Protein AF-A0A7S3FC78-F1 (afdb_monomer_lite)

Organism: NCBI:txid156174

pLDDT: mean 82.24, std 16.5, range [40.72, 98.31]

Structure (mmCIF, N/CA/C/O backbone):
data_AF-A0A7S3FC78-F1
#
_entry.id   AF-A0A7S3FC78-F1
#
loop_
_atom_site.group_PDB
_atom_site.id
_atom_site.type_symbol
_atom_site.label_atom_id
_atom_site.label_alt_id
_atom_site.label_comp_id
_atom_site.label_asym_id
_atom_site.label_entity_id
_atom_site.label_seq_id
_atom_site.pdbx_PDB_ins_code
_atom_site.Cartn_x
_atom_site.Cartn_y
_atom_site.Cartn_z
_atom_site.occupancy
_atom_site.B_iso_or_equiv
_atom_site.auth_seq_id
_atom_site.auth_comp_id
_atom_site.auth_asym_id
_atom_site.auth_atom_id
_atom_site.pdbx_PDB_model_num
ATOM 1 N N . SER A 1 1 ? -27.238 -6.028 83.370 1.00 74.56 1 SER A N 1
ATOM 2 C CA . SER A 1 1 ? -27.808 -5.366 82.173 1.00 74.56 1 SER A CA 1
ATOM 3 C C . SER A 1 1 ? -27.374 -6.109 80.907 1.00 74.56 1 SER A C 1
ATOM 5 O O . SER A 1 1 ? -26.704 -7.133 81.023 1.00 74.56 1 SER A O 1
ATOM 7 N N . ALA A 1 2 ? -27.752 -5.644 79.708 1.00 71.81 2 ALA A N 1
ATOM 8 C CA . ALA A 1 2 ? -27.281 -6.244 78.452 1.00 71.81 2 ALA A CA 1
ATOM 9 C C . ALA A 1 2 ? -25.743 -6.203 78.335 1.00 71.81 2 ALA A C 1
ATOM 11 O O . ALA A 1 2 ? -25.140 -7.146 77.826 1.00 71.81 2 ALA A O 1
ATOM 12 N N . GLU A 1 3 ? -25.107 -5.163 78.887 1.00 76.38 3 GLU A N 1
ATOM 13 C CA . GLU A 1 3 ? -23.648 -5.039 78.917 1.00 76.38 3 GLU A CA 1
ATOM 14 C C . GLU A 1 3 ? -22.972 -6.123 79.778 1.00 76.38 3 GLU A C 1
ATOM 16 O O . GLU A 1 3 ? -21.954 -6.682 79.373 1.00 76.38 3 GLU A O 1
ATOM 21 N N . GLU A 1 4 ? -23.545 -6.485 80.932 1.00 81.31 4 GLU A N 1
ATOM 22 C CA . GLU A 1 4 ? -23.015 -7.573 81.778 1.00 81.31 4 GLU A CA 1
ATOM 23 C C . GLU A 1 4 ? -23.113 -8.945 81.102 1.00 81.31 4 GLU A C 1
ATOM 25 O O . GLU A 1 4 ? -22.191 -9.752 81.217 1.00 81.31 4 GLU A O 1
ATOM 30 N N . GLY A 1 5 ? -24.192 -9.205 80.355 1.00 81.31 5 GLY A N 1
ATOM 31 C CA . GLY A 1 5 ? -24.347 -10.447 79.592 1.00 81.31 5 GLY A CA 1
ATOM 32 C C . GLY A 1 5 ? -23.283 -10.598 78.501 1.00 81.31 5 GLY A C 1
ATOM 33 O O . GLY A 1 5 ? -22.681 -11.664 78.368 1.00 81.31 5 GLY A O 1
ATOM 34 N N . ALA A 1 6 ? -22.988 -9.513 77.779 1.00 81.44 6 ALA A N 1
ATOM 35 C CA . ALA A 1 6 ? -21.938 -9.491 76.761 1.00 81.44 6 ALA A CA 1
ATOM 36 C C . ALA A 1 6 ? -20.537 -9.711 77.361 1.00 81.44 6 ALA A C 1
ATOM 38 O O . ALA A 1 6 ? -19.715 -10.422 76.785 1.00 81.44 6 ALA A O 1
ATOM 39 N N . LEU A 1 7 ? -20.276 -9.158 78.550 1.00 82.62 7 LEU A N 1
ATOM 40 C CA . LEU A 1 7 ? -19.010 -9.326 79.268 1.00 82.62 7 LEU A CA 1
ATOM 41 C C . LEU A 1 7 ? -18.777 -10.767 79.739 1.00 82.62 7 LEU A C 1
ATOM 43 O O . LEU A 1 7 ? -17.658 -11.272 79.635 1.00 82.62 7 LEU A O 1
ATOM 47 N N . ILE A 1 8 ? -19.815 -11.440 80.245 1.00 87.44 8 ILE A N 1
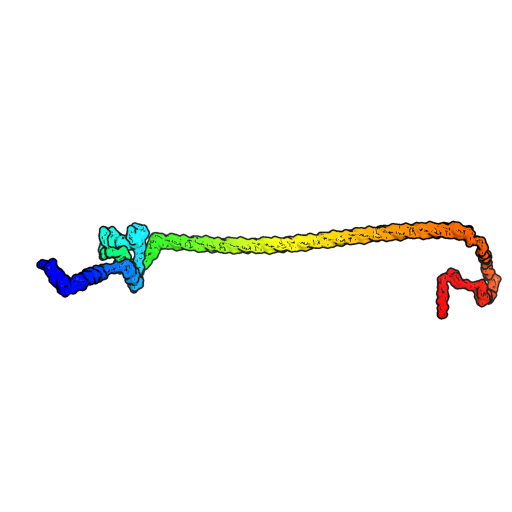ATOM 48 C CA . ILE A 1 8 ? -19.727 -12.851 80.652 1.00 87.44 8 ILE A CA 1
ATOM 49 C C . ILE A 1 8 ? -19.472 -13.740 79.430 1.00 87.44 8 ILE A C 1
ATOM 51 O O . ILE A 1 8 ? -18.605 -14.611 79.483 1.00 87.44 8 ILE A O 1
ATOM 55 N N . TYR A 1 9 ? -20.165 -13.479 78.320 1.00 81.38 9 TYR A N 1
ATOM 56 C CA . TYR A 1 9 ? -19.986 -14.207 77.064 1.00 81.38 9 TYR A CA 1
ATOM 57 C C . TYR A 1 9 ? -18.568 -14.038 76.492 1.00 81.38 9 TYR A C 1
ATOM 59 O O . TYR A 1 9 ? -17.891 -15.028 76.225 1.00 81.38 9 TYR A O 1
ATOM 67 N N . ALA A 1 10 ? -18.057 -12.804 76.421 1.00 83.44 10 ALA A N 1
ATOM 68 C CA . ALA A 1 10 ? -16.700 -12.528 75.945 1.00 83.44 10 ALA A CA 1
ATOM 69 C C . ALA A 1 10 ? -15.616 -13.180 76.823 1.00 83.44 10 ALA A C 1
ATOM 71 O O . ALA A 1 10 ? -14.608 -13.673 76.318 1.00 83.44 10 ALA A O 1
ATOM 72 N N . ARG A 1 11 ? -15.824 -13.237 78.147 1.00 87.88 11 ARG A N 1
ATOM 73 C CA . ARG A 1 11 ? -14.919 -13.962 79.057 1.00 87.88 11 ARG A CA 1
ATOM 74 C C . ARG A 1 11 ? -14.987 -15.476 78.875 1.00 87.88 11 ARG A C 1
ATOM 76 O O . ARG A 1 11 ? -13.977 -16.132 79.102 1.00 87.88 11 ARG A O 1
ATOM 83 N N . HIS A 1 12 ? -16.145 -16.016 78.495 1.00 86.81 12 HIS A N 1
ATOM 84 C CA . HIS A 1 12 ? -16.323 -17.447 78.254 1.00 86.81 12 HIS A CA 1
ATOM 85 C C . HIS A 1 12 ? -15.651 -17.906 76.954 1.00 86.81 12 HIS A C 1
ATOM 87 O O . HIS A 1 12 ? -14.996 -18.943 76.953 1.00 86.81 12 HIS A O 1
ATOM 93 N N . LEU A 1 13 ? -15.764 -17.115 75.882 1.00 86.44 13 LEU A N 1
ATOM 94 C CA . LEU A 1 13 ? -15.073 -17.376 74.614 1.00 86.44 13 LEU A CA 1
ATOM 95 C C . LEU A 1 13 ? -13.569 -17.094 74.672 1.00 86.44 13 LEU A C 1
ATOM 97 O O . LEU A 1 13 ? -12.787 -17.756 73.997 1.00 86.44 13 LEU A O 1
ATOM 101 N N . GLY A 1 14 ? -13.158 -16.116 75.476 1.00 82.88 14 GLY A N 1
ATOM 102 C CA . GLY A 1 14 ? -11.786 -15.626 75.486 1.00 82.88 14 GLY A CA 1
ATOM 103 C C . GLY A 1 14 ? -11.538 -14.555 74.414 1.00 82.88 14 GLY A C 1
ATOM 104 O O . GLY A 1 14 ? -12.318 -14.395 73.474 1.00 82.88 14 GLY A O 1
ATOM 105 N N . PRO A 1 15 ? -10.456 -13.772 74.560 1.00 77.88 15 PRO A N 1
ATOM 106 C CA . PRO A 1 15 ? -10.243 -12.549 73.783 1.00 77.88 15 PRO A CA 1
ATOM 107 C C . PRO A 1 15 ? -10.047 -12.799 72.283 1.00 77.88 15 PRO A C 1
ATOM 109 O O . PRO A 1 15 ? -10.491 -11.992 71.475 1.00 77.88 15 PRO A O 1
ATOM 112 N N . GLU A 1 16 ? -9.412 -13.911 71.913 1.00 79.56 16 GLU A N 1
ATOM 113 C CA . GLU A 1 16 ? -9.140 -14.266 70.517 1.00 79.56 16 GLU A CA 1
ATOM 114 C C . GLU A 1 16 ? -10.420 -14.718 69.802 1.00 79.56 16 GLU A C 1
ATOM 116 O O . GLU A 1 16 ? -10.810 -14.113 68.808 1.00 79.56 16 GLU A O 1
ATOM 121 N N . ALA A 1 17 ? -11.160 -15.669 70.378 1.00 78.81 17 ALA A N 1
ATOM 122 C CA . ALA A 1 17 ? -12.420 -16.140 69.806 1.00 78.81 17 ALA A CA 1
ATOM 123 C C . ALA A 1 17 ? -13.520 -15.062 69.828 1.00 78.81 17 ALA A C 1
ATOM 125 O O . ALA A 1 17 ? -14.306 -14.963 68.893 1.00 78.81 17 ALA A O 1
ATOM 126 N N . SER A 1 18 ? -13.550 -14.189 70.842 1.00 75.44 18 SER A N 1
ATOM 127 C CA . SER A 1 18 ? -14.485 -13.057 70.879 1.00 75.44 18 SER A CA 1
ATOM 128 C C . SER A 1 18 ? -14.152 -11.988 69.828 1.00 75.44 18 SER A C 1
ATOM 130 O O . SER A 1 18 ? -15.066 -11.345 69.307 1.00 75.44 18 SER A O 1
ATOM 132 N N . ALA A 1 19 ? -12.870 -11.792 69.498 1.00 72.44 19 ALA A N 1
ATOM 133 C CA . ALA A 1 19 ? -12.454 -10.918 68.404 1.00 72.44 19 ALA A CA 1
ATOM 134 C C . ALA A 1 19 ? -12.777 -11.545 67.040 1.00 72.44 19 ALA A C 1
ATOM 136 O O . ALA A 1 19 ? -13.299 -10.859 66.162 1.00 72.44 19 ALA A O 1
ATOM 137 N N . GLU A 1 20 ? -12.540 -12.846 66.873 1.00 69.44 20 GLU A N 1
ATOM 138 C CA . GLU A 1 20 ? -12.917 -13.582 65.665 1.00 69.44 20 GLU A CA 1
ATOM 139 C C . GLU A 1 20 ? -14.428 -13.607 65.450 1.00 69.44 20 GLU A C 1
ATOM 141 O O . GLU A 1 20 ? -14.871 -13.419 64.324 1.00 69.44 20 GLU A O 1
ATOM 146 N N . GLU A 1 21 ? -15.232 -13.757 66.501 1.00 69.69 21 GLU A N 1
ATOM 147 C CA . GLU A 1 21 ? -16.691 -13.729 66.409 1.00 69.69 21 GLU A CA 1
ATOM 148 C C . GLU A 1 21 ? -17.212 -12.320 66.090 1.00 69.69 21 GLU A C 1
ATOM 150 O O . GLU A 1 21 ? -18.143 -12.174 65.302 1.00 69.69 21 GLU A O 1
ATOM 155 N N . ALA A 1 22 ? -16.568 -11.261 66.592 1.00 64.19 22 ALA A N 1
ATOM 156 C CA . ALA A 1 22 ? -16.861 -9.887 66.176 1.00 64.19 22 ALA A CA 1
ATOM 157 C C . ALA A 1 22 ? -16.495 -9.637 64.695 1.00 64.19 22 ALA A C 1
ATOM 159 O O . ALA A 1 22 ? -17.230 -8.965 63.962 1.00 64.19 22 ALA A O 1
ATOM 160 N N . VAL A 1 23 ? -15.390 -10.219 64.220 1.00 61.78 23 VAL A N 1
ATOM 161 C CA . VAL A 1 23 ? -14.989 -10.192 62.803 1.00 61.78 23 VAL A CA 1
ATOM 162 C C . VAL A 1 23 ? -15.905 -11.077 61.936 1.00 61.78 23 VAL A C 1
ATOM 164 O O . VAL A 1 23 ? -16.248 -10.718 60.811 1.00 61.78 23 VAL A O 1
ATOM 167 N N . ALA A 1 24 ? -16.381 -12.208 62.448 1.00 58.06 24 ALA A N 1
ATOM 168 C CA . ALA A 1 24 ? -17.319 -13.091 61.762 1.00 58.06 24 ALA A CA 1
ATOM 169 C C . ALA A 1 24 ? -18.717 -12.461 61.684 1.00 58.06 24 ALA A C 1
ATOM 171 O O . ALA A 1 24 ? -19.348 -12.483 60.630 1.00 58.06 24 ALA A O 1
ATOM 172 N N . ALA A 1 25 ? -19.172 -11.808 62.754 1.00 58.81 25 ALA A N 1
ATOM 173 C CA . ALA A 1 25 ? -20.432 -11.073 62.800 1.00 58.81 25 ALA A CA 1
ATOM 174 C C . ALA A 1 25 ? -20.447 -9.860 61.856 1.00 58.81 25 ALA A C 1
ATOM 176 O O . ALA A 1 25 ? -21.513 -9.475 61.370 1.00 58.81 25 ALA A O 1
ATOM 177 N N . THR A 1 26 ? -19.280 -9.271 61.569 1.00 56.28 26 THR A N 1
ATOM 178 C CA . THR A 1 26 ? -19.133 -8.213 60.555 1.00 56.28 26 THR A CA 1
ATOM 179 C C . THR A 1 26 ? -19.050 -8.772 59.131 1.00 56.28 26 THR A C 1
ATOM 181 O O . THR A 1 26 ? -19.649 -8.185 58.232 1.00 56.28 26 THR A O 1
ATOM 184 N N . ARG A 1 27 ? -18.416 -9.937 58.919 1.00 49.72 27 ARG A N 1
ATOM 185 C CA . ARG A 1 27 ? -18.423 -10.663 57.630 1.00 49.72 27 ARG A CA 1
ATOM 186 C C . ARG A 1 27 ? -19.801 -11.203 57.238 1.00 49.72 27 ARG A C 1
ATOM 188 O O . ARG A 1 27 ? -20.133 -11.224 56.062 1.00 49.72 27 ARG A O 1
ATOM 195 N N . LEU A 1 28 ? -20.628 -11.600 58.203 1.00 50.78 28 LEU A N 1
ATOM 196 C CA . LEU A 1 28 ? -21.945 -12.200 57.951 1.00 50.78 28 LEU A CA 1
ATOM 197 C C . LEU A 1 28 ? -23.023 -11.212 57.465 1.00 50.78 28 LEU A C 1
ATOM 199 O O . LEU A 1 28 ? -24.134 -11.643 57.163 1.00 50.78 28 LEU A O 1
ATOM 203 N N . LYS A 1 29 ? -22.746 -9.901 57.404 1.00 59.44 29 LYS A N 1
ATOM 204 C CA . LYS A 1 29 ? -23.762 -8.881 57.071 1.00 59.44 29 LYS A CA 1
ATOM 205 C C . LYS A 1 29 ? -23.465 -8.029 55.839 1.00 59.44 29 LYS A C 1
ATOM 207 O O . LYS A 1 29 ? -24.368 -7.316 55.410 1.00 59.44 29 LYS A O 1
ATOM 212 N N . HIS A 1 30 ? -22.259 -8.091 55.276 1.00 62.78 30 HIS A N 1
ATOM 213 C CA . HIS A 1 30 ? -21.857 -7.213 54.177 1.00 62.78 30 HIS A CA 1
ATOM 214 C C . HIS A 1 30 ? -21.074 -7.978 53.118 1.00 62.78 30 HIS A C 1
ATOM 216 O O . HIS A 1 30 ? -20.040 -8.573 53.414 1.00 62.78 30 HIS A O 1
ATOM 222 N N . VAL A 1 31 ? -21.570 -7.929 51.886 1.00 78.12 31 VAL A N 1
ATOM 223 C CA . VAL A 1 31 ? -20.907 -8.504 50.718 1.00 78.12 31 VAL A CA 1
ATOM 224 C C . VAL A 1 31 ? -19.820 -7.531 50.266 1.00 78.12 31 VAL A C 1
ATOM 226 O O . VAL A 1 31 ? -20.071 -6.336 50.072 1.00 78.12 31 VAL A O 1
ATOM 229 N N . THR A 1 32 ? -18.590 -8.015 50.104 1.00 84.00 32 THR A N 1
ATOM 230 C CA . THR A 1 32 ? -17.515 -7.176 49.561 1.00 84.00 32 THR A CA 1
ATOM 231 C C . THR A 1 32 ? -17.789 -6.830 48.095 1.00 84.00 32 THR A C 1
ATOM 233 O O . THR A 1 32 ? -18.531 -7.517 47.398 1.00 84.00 32 THR A O 1
ATOM 236 N N . ALA A 1 33 ? -17.166 -5.767 47.580 1.00 84.81 33 ALA A N 1
ATOM 237 C CA . ALA A 1 33 ? -17.384 -5.346 46.195 1.00 84.81 33 ALA A CA 1
ATOM 238 C C . ALA A 1 33 ? -17.078 -6.455 45.166 1.00 84.81 33 ALA A C 1
ATOM 240 O O . ALA A 1 33 ? -17.784 -6.583 44.171 1.00 84.81 33 ALA A O 1
ATOM 241 N N . ALA A 1 34 ? -16.048 -7.270 45.416 1.00 85.81 34 ALA A N 1
ATOM 242 C CA . ALA A 1 34 ? -15.679 -8.380 44.538 1.00 85.81 34 ALA A CA 1
ATOM 243 C C . ALA A 1 34 ? -16.704 -9.523 44.589 1.00 85.81 34 ALA A C 1
ATOM 245 O O . ALA A 1 34 ? -17.106 -10.033 43.546 1.00 85.81 34 ALA A O 1
ATOM 246 N N . GLU A 1 35 ? -17.176 -9.877 45.785 1.00 87.25 35 GLU A N 1
ATOM 247 C CA . GLU A 1 35 ? -18.218 -10.894 45.965 1.00 87.25 35 GLU A CA 1
ATOM 248 C C . GLU A 1 35 ? -19.554 -10.441 45.359 1.00 87.25 35 GLU A C 1
ATOM 250 O O . GLU A 1 35 ? -20.273 -11.246 44.781 1.00 87.25 35 GLU A O 1
ATOM 255 N N . ALA A 1 36 ? -19.875 -9.144 45.411 1.00 88.19 36 ALA A N 1
ATOM 256 C CA . ALA A 1 36 ? -21.094 -8.609 44.806 1.00 88.19 36 ALA A CA 1
ATOM 257 C C . ALA A 1 36 ? -21.094 -8.744 43.274 1.00 88.19 36 ALA A C 1
ATOM 259 O O . ALA A 1 36 ? -22.149 -8.949 42.675 1.00 88.19 36 ALA A O 1
ATOM 260 N N . LEU A 1 37 ? -19.920 -8.654 42.640 1.00 89.12 37 LEU A N 1
ATOM 261 C CA . LEU A 1 37 ? -19.770 -8.908 41.205 1.00 89.12 37 LEU A CA 1
ATOM 262 C C . LEU A 1 37 ? -19.935 -10.393 40.878 1.00 89.12 37 LEU A C 1
ATOM 264 O O . LEU A 1 37 ? -20.661 -10.721 39.946 1.00 89.12 37 LEU A O 1
ATOM 268 N N . GLN A 1 38 ? -19.316 -11.275 41.665 1.00 90.19 38 GLN A N 1
ATOM 269 C CA . GLN A 1 38 ? -19.452 -12.724 41.486 1.00 90.19 38 GLN A CA 1
ATOM 270 C C . GLN A 1 38 ? -20.906 -13.173 41.647 1.00 90.19 38 GLN A C 1
ATOM 272 O O . GLN A 1 38 ? -21.426 -13.883 40.797 1.00 90.19 38 GLN A O 1
ATOM 277 N N . LEU A 1 39 ? -21.601 -12.673 42.669 1.00 91.00 39 LEU A N 1
ATOM 278 C CA . LEU A 1 39 ? -23.019 -12.964 42.881 1.00 91.00 39 LEU A CA 1
ATOM 279 C C . LEU A 1 39 ? -23.903 -12.432 41.751 1.00 91.00 39 LEU A C 1
ATOM 281 O O . LEU A 1 39 ? -24.872 -13.085 41.377 1.00 91.00 39 LEU A O 1
ATOM 285 N N . ALA A 1 40 ? -23.580 -11.266 41.186 1.00 90.38 40 ALA A N 1
ATOM 286 C CA . ALA A 1 40 ? -24.298 -10.770 40.017 1.00 90.38 40 ALA A CA 1
ATOM 287 C C . ALA A 1 40 ? -24.144 -11.731 38.826 1.00 90.38 40 ALA A C 1
ATOM 289 O O . ALA A 1 40 ? -25.126 -12.018 38.148 1.00 90.38 40 ALA A O 1
ATOM 290 N N . GLU A 1 41 ? -22.942 -12.264 38.595 1.00 90.38 41 GLU A N 1
ATOM 291 C CA . GLU A 1 41 ? -22.685 -13.244 37.533 1.00 90.38 41 GLU A CA 1
ATOM 292 C C . GLU A 1 41 ? -23.393 -14.582 37.793 1.00 90.38 41 GLU A C 1
ATOM 294 O O . GLU A 1 41 ? -24.026 -15.121 36.885 1.00 90.38 41 GLU A O 1
ATOM 299 N N . GLU A 1 42 ? -23.346 -15.086 39.028 1.00 91.69 42 GLU A N 1
ATOM 300 C CA . GLU A 1 42 ? -24.013 -16.328 39.444 1.00 91.69 42 GLU A CA 1
ATOM 301 C C . GLU A 1 42 ? -25.540 -16.243 39.318 1.00 91.69 42 GLU A C 1
ATOM 303 O O . GLU A 1 42 ? -26.190 -17.209 38.918 1.00 91.69 42 GLU A O 1
ATOM 308 N N . GLU A 1 43 ? -26.119 -15.078 39.613 1.00 90.31 43 GLU A N 1
ATOM 309 C CA . GLU A 1 43 ? -27.559 -14.827 39.498 1.00 90.31 43 GLU A CA 1
ATOM 310 C C . GLU A 1 43 ? -27.987 -14.384 38.088 1.00 90.31 43 GLU A C 1
ATOM 312 O O . GLU A 1 43 ? -29.178 -14.198 37.833 1.00 90.31 43 GLU A O 1
ATOM 317 N N . GLY A 1 44 ? -27.039 -14.204 37.161 1.00 89.62 44 GLY A N 1
ATOM 318 C CA . GLY A 1 44 ? -27.315 -13.718 35.806 1.00 89.62 44 GLY A CA 1
ATOM 319 C C . GLY A 1 44 ? -27.832 -12.273 35.762 1.00 89.62 44 GLY A C 1
ATOM 320 O O . GLY A 1 44 ? -28.583 -11.906 34.858 1.00 89.62 44 GLY A O 1
ATOM 321 N N .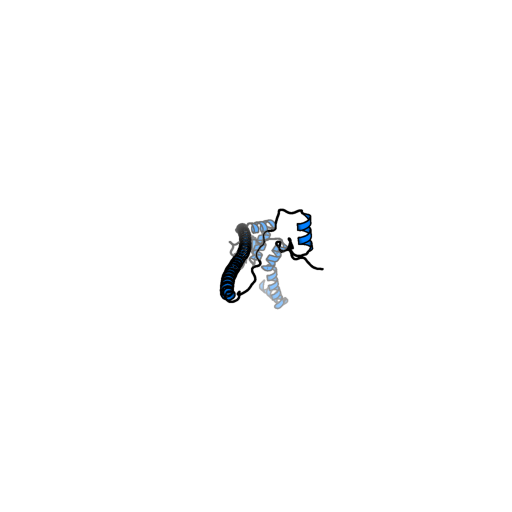 LEU A 1 45 ? -27.458 -11.449 36.740 1.00 93.56 45 LEU A N 1
ATOM 322 C CA . LEU A 1 45 ? -27.849 -10.048 36.870 1.00 93.56 45 LEU A CA 1
ATOM 323 C C . LEU A 1 45 ? -26.794 -9.111 36.271 1.00 93.56 45 LEU A C 1
ATOM 325 O O . LEU A 1 45 ? -25.591 -9.303 36.437 1.00 93.56 45 LEU A O 1
ATOM 329 N N . THR A 1 46 ? -27.239 -8.029 35.627 1.00 93.12 46 THR A N 1
ATOM 330 C CA . THR A 1 46 ? -26.329 -6.996 35.104 1.00 93.12 46 THR A CA 1
ATOM 331 C C . THR A 1 46 ? -26.373 -5.750 35.980 1.00 93.12 46 THR A C 1
ATOM 333 O O . THR A 1 46 ? -27.409 -5.101 36.115 1.00 93.12 46 THR A O 1
ATOM 336 N N . LEU A 1 47 ? -25.232 -5.361 36.555 1.00 92.94 47 LEU A N 1
ATOM 337 C CA . LEU A 1 47 ? -25.147 -4.126 37.336 1.00 92.94 47 LEU A CA 1
ATOM 338 C C . LEU A 1 47 ? -25.267 -2.893 36.427 1.00 92.94 47 LEU A C 1
ATOM 340 O O . LEU A 1 47 ? -24.399 -2.616 35.592 1.00 92.94 47 LEU A O 1
ATOM 344 N N . VAL A 1 48 ? -26.329 -2.112 36.622 1.00 90.50 48 VAL A N 1
ATOM 345 C CA . VAL A 1 48 ? -26.622 -0.919 35.818 1.00 90.50 48 VAL A CA 1
ATOM 346 C C . VAL A 1 48 ? -25.682 0.229 36.204 1.00 90.50 48 VAL A C 1
ATOM 348 O O . VAL A 1 48 ? -25.781 0.824 37.282 1.00 90.50 48 VAL A O 1
ATOM 351 N N . ARG A 1 49 ? -24.757 0.575 35.304 1.00 89.94 49 ARG A N 1
ATOM 352 C CA . ARG A 1 49 ? -23.838 1.713 35.481 1.00 89.94 49 ARG A CA 1
ATOM 353 C C . ARG A 1 49 ? -24.533 3.042 35.208 1.00 89.94 49 ARG A C 1
ATOM 355 O O . ARG A 1 49 ? -25.506 3.108 34.478 1.00 89.94 49 ARG A O 1
ATOM 362 N N . SER A 1 50 ? -24.022 4.136 35.751 1.00 86.88 50 SER A N 1
ATOM 363 C CA . SER A 1 50 ? -24.530 5.475 35.448 1.00 86.88 50 SER A CA 1
ATOM 364 C C . SER A 1 50 ? -23.410 6.501 35.534 1.00 86.88 50 SER A C 1
ATOM 366 O O . SER A 1 50 ? -22.743 6.629 36.558 1.00 86.88 50 SER A O 1
ATOM 368 N N . SER A 1 51 ? -23.215 7.266 34.459 1.00 79.75 51 SER A N 1
ATOM 369 C CA . SER A 1 51 ? -22.272 8.392 34.428 1.00 79.75 51 SER A CA 1
ATOM 370 C C . SER A 1 51 ? -22.775 9.615 35.202 1.00 79.75 51 SER A C 1
ATOM 372 O O . SER A 1 51 ? -21.983 10.492 35.528 1.00 79.75 51 SER A O 1
ATOM 374 N N . ALA A 1 52 ? -24.076 9.678 35.508 1.00 79.62 52 ALA A N 1
ATOM 375 C CA . ALA A 1 52 ? -24.702 10.798 36.212 1.00 79.62 52 ALA A CA 1
ATOM 376 C C . ALA A 1 52 ? -24.729 10.621 37.742 1.00 79.62 52 ALA A C 1
ATOM 378 O O . ALA A 1 52 ? -24.990 11.573 38.474 1.00 79.62 52 ALA A O 1
ATOM 379 N N . SER A 1 53 ? -24.492 9.406 38.245 1.00 83.88 53 SER A N 1
ATOM 380 C CA . SER A 1 53 ? -24.439 9.121 39.684 1.00 83.88 53 SER A CA 1
ATOM 381 C C . SER A 1 53 ? -23.014 9.239 40.215 1.00 83.88 53 SER A C 1
ATOM 383 O O . SER A 1 53 ? -22.097 8.675 39.624 1.00 83.88 53 SER A O 1
ATOM 385 N N . GLN A 1 54 ? -22.839 9.857 41.386 1.00 84.69 54 GLN A N 1
ATOM 386 C CA . GLN A 1 54 ? -21.535 9.961 42.061 1.00 84.69 54 GLN A CA 1
ATOM 387 C C . GLN A 1 54 ? -20.889 8.592 42.351 1.00 84.69 54 GLN A C 1
ATOM 389 O O . GLN A 1 54 ? -19.671 8.473 42.381 1.00 84.69 54 GLN A O 1
ATOM 394 N N . THR A 1 55 ? -21.707 7.564 42.565 1.00 89.00 55 THR A N 1
ATOM 395 C CA . THR A 1 55 ? -21.289 6.183 42.854 1.00 89.00 55 THR A CA 1
ATOM 396 C C . THR A 1 55 ? -20.954 5.382 41.595 1.00 89.00 55 THR A C 1
ATOM 398 O O . THR A 1 55 ? -20.436 4.279 41.703 1.00 89.00 55 THR A O 1
ATOM 401 N N . GLY A 1 56 ? -21.263 5.905 40.403 1.00 89.94 56 GLY A N 1
ATOM 402 C CA . GLY A 1 56 ? -21.114 5.185 39.136 1.00 89.94 56 GLY A CA 1
ATOM 403 C C . GLY A 1 56 ? -22.189 4.126 38.852 1.00 89.94 56 GLY A C 1
ATOM 404 O O . GLY A 1 56 ? -22.144 3.507 37.787 1.00 89.94 56 GLY A O 1
ATOM 405 N N . PHE A 1 57 ? -23.162 3.936 39.750 1.00 91.38 57 PHE A N 1
ATOM 406 C CA . PHE A 1 57 ? -24.242 2.954 39.626 1.00 91.38 57 PHE A CA 1
ATOM 407 C C . PHE A 1 57 ? -25.622 3.603 39.742 1.00 91.38 57 PHE A C 1
ATOM 409 O O . PHE A 1 57 ? -25.859 4.513 40.544 1.00 91.38 57 PHE A O 1
ATOM 416 N N . LYS A 1 58 ? -26.563 3.121 38.930 1.00 90.19 58 LYS A N 1
ATOM 417 C CA . LYS A 1 58 ? -27.952 3.581 38.952 1.00 90.19 58 LYS A CA 1
ATOM 418 C C . LYS A 1 58 ? -28.610 3.209 40.286 1.00 90.19 58 LYS A C 1
ATOM 420 O O . LYS A 1 58 ? -28.355 2.149 40.839 1.00 90.19 58 LYS A O 1
ATOM 425 N N . GLY A 1 59 ? -29.427 4.114 40.826 1.00 89.81 59 GLY A N 1
ATOM 426 C CA . GLY A 1 59 ? -30.176 3.880 42.065 1.00 89.81 59 GLY A CA 1
ATOM 427 C C . GLY A 1 59 ? -29.353 3.953 43.357 1.00 89.81 59 GLY A C 1
ATOM 428 O O . GLY A 1 59 ? -29.937 4.037 44.432 1.00 89.81 59 GLY A O 1
ATOM 429 N N . VAL A 1 60 ? -28.020 4.007 43.292 1.00 94.31 60 VAL A N 1
ATOM 430 C CA . VAL A 1 60 ? -27.159 4.006 44.485 1.00 94.31 60 VAL A CA 1
ATOM 431 C C . VAL A 1 60 ? -26.686 5.419 44.823 1.00 94.31 60 VAL A C 1
ATOM 433 O O . VAL A 1 60 ? -26.058 6.091 44.004 1.00 94.31 60 VAL A O 1
ATOM 436 N N . LYS A 1 61 ? -26.934 5.874 46.055 1.00 92.38 61 LYS A N 1
ATOM 437 C CA . LYS A 1 61 ? -26.478 7.173 46.572 1.00 92.38 61 LYS A CA 1
ATOM 438 C C . LYS A 1 61 ? -25.642 6.990 47.832 1.00 92.38 61 LYS A C 1
ATOM 440 O O . LYS A 1 61 ? -26.045 6.287 48.754 1.00 92.38 61 LYS A O 1
ATOM 445 N N . LYS A 1 62 ? -24.497 7.669 47.901 1.00 92.31 62 LYS A N 1
ATOM 446 C CA . LYS A 1 62 ? -23.669 7.692 49.110 1.00 92.31 62 LYS A CA 1
ATOM 447 C C . LYS A 1 62 ? -24.345 8.559 50.178 1.00 92.31 62 LYS A C 1
ATOM 449 O O . LYS A 1 62 ? -24.596 9.736 49.932 1.00 92.31 62 LYS A O 1
ATOM 454 N N . ASN A 1 63 ? -24.627 7.986 51.346 1.00 88.38 63 ASN A N 1
ATOM 455 C CA . ASN A 1 63 ? -25.189 8.683 52.499 1.00 88.38 63 ASN A CA 1
ATOM 456 C C . ASN A 1 63 ? -24.316 8.443 53.738 1.00 88.38 63 ASN A C 1
ATOM 458 O O . ASN A 1 63 ? -24.388 7.386 54.361 1.00 88.38 63 ASN A O 1
ATOM 462 N N . GLN A 1 64 ? -23.488 9.430 54.086 1.00 85.69 64 GLN A N 1
ATOM 463 C CA . GLN A 1 64 ? -22.509 9.345 55.177 1.00 85.69 64 GLN A CA 1
ATOM 464 C C . GLN A 1 64 ? -21.635 8.079 55.068 1.00 85.69 64 GLN A C 1
ATOM 466 O O . GLN A 1 64 ? -20.745 8.029 54.215 1.00 85.69 64 GLN A O 1
ATOM 471 N N . SER A 1 65 ? -21.913 7.071 55.898 1.00 84.62 65 SER A N 1
ATOM 472 C CA . SER A 1 65 ? -21.157 5.820 56.010 1.00 84.62 65 SER A CA 1
ATOM 473 C C . SER A 1 65 ? -21.771 4.646 55.239 1.00 84.62 65 SER A C 1
ATOM 475 O O . SER A 1 65 ? -21.190 3.567 55.244 1.00 84.62 65 SER A O 1
ATOM 477 N N . VAL A 1 66 ? -22.932 4.825 54.598 1.00 88.75 66 VAL A N 1
ATOM 478 C CA . VAL A 1 66 ? -23.658 3.752 53.895 1.00 88.75 66 VAL A CA 1
ATOM 479 C C . VAL A 1 66 ? -24.071 4.162 52.483 1.00 88.75 66 VAL A C 1
ATOM 481 O O . VAL A 1 66 ? -24.226 5.343 52.167 1.00 88.75 66 VAL A O 1
ATOM 484 N N . PHE A 1 67 ? -24.281 3.179 51.615 1.00 92.56 67 PHE A N 1
ATOM 485 C CA . PHE A 1 67 ? -24.796 3.368 50.263 1.00 92.56 67 PHE A CA 1
ATOM 486 C C . PHE A 1 67 ? -26.285 3.050 50.246 1.00 92.56 67 PHE A C 1
ATOM 488 O O . PHE A 1 67 ? -26.691 1.897 50.329 1.00 92.56 67 PHE A O 1
ATOM 495 N N . ALA A 1 68 ? -27.116 4.081 50.163 1.00 92.38 68 ALA A N 1
ATOM 496 C CA . ALA A 1 68 ? -28.559 3.926 50.115 1.00 92.38 68 ALA A CA 1
ATOM 497 C C . ALA A 1 68 ? -29.015 3.631 48.679 1.00 92.38 68 ALA A C 1
ATOM 499 O O . ALA A 1 68 ? -28.617 4.318 47.733 1.00 92.38 68 ALA A O 1
ATOM 500 N N . VAL A 1 69 ? -29.861 2.617 48.534 1.00 94.94 69 VAL A N 1
ATOM 501 C CA . VAL A 1 69 ? -30.367 2.104 47.262 1.00 94.94 69 VAL A CA 1
ATOM 502 C C . VAL A 1 69 ? -31.814 2.538 47.087 1.00 94.94 69 VAL A C 1
ATOM 504 O O . VAL A 1 69 ? -32.673 2.310 47.943 1.00 94.94 69 VAL A O 1
ATOM 507 N N . TYR A 1 70 ? -32.082 3.164 45.952 1.00 91.81 70 TYR A N 1
ATOM 508 C CA . TYR A 1 70 ? -33.371 3.720 45.590 1.00 91.81 70 TYR A CA 1
ATOM 509 C C . TYR A 1 70 ? -33.757 3.284 44.186 1.00 91.81 70 TYR A C 1
ATOM 511 O O . TYR A 1 70 ? -32.941 3.289 43.267 1.00 91.81 70 TYR A O 1
ATOM 519 N N . ASN A 1 71 ? -35.042 3.013 44.017 1.00 87.38 71 ASN A N 1
ATOM 520 C CA . ASN A 1 71 ? -35.696 3.092 42.720 1.00 87.38 71 ASN A CA 1
ATOM 521 C C . ASN A 1 71 ? -36.743 4.213 42.803 1.00 87.38 71 ASN A C 1
ATOM 523 O O . ASN A 1 71 ? -36.384 5.370 43.027 1.00 87.38 71 ASN A O 1
ATOM 527 N N . THR A 1 72 ? -38.033 3.882 42.749 1.00 89.62 72 THR A N 1
ATOM 528 C CA . THR A 1 72 ? -39.132 4.819 43.046 1.00 89.62 72 THR A CA 1
ATOM 529 C C . THR A 1 72 ? -39.292 5.084 44.544 1.00 89.62 72 THR A C 1
ATOM 531 O O . THR A 1 72 ? -39.821 6.118 44.949 1.00 89.62 72 THR A O 1
ATOM 534 N N . ARG A 1 73 ? -38.825 4.151 45.380 1.00 91.69 73 ARG A N 1
ATOM 535 C CA . ARG A 1 73 ? -38.787 4.232 46.844 1.00 91.69 73 ARG A CA 1
ATOM 536 C C . ARG A 1 73 ? -37.454 3.683 47.353 1.00 91.69 73 ARG A C 1
ATOM 538 O O . ARG A 1 73 ? -36.671 3.128 46.582 1.00 91.69 73 ARG A O 1
ATOM 545 N N . TYR A 1 74 ? -37.195 3.875 48.643 1.00 93.19 74 TYR A N 1
ATOM 546 C CA . TYR A 1 74 ? -36.053 3.268 49.323 1.00 93.19 74 TYR A CA 1
ATOM 547 C C . TYR A 1 74 ? -36.185 1.741 49.306 1.00 93.19 74 TYR A C 1
ATOM 549 O O . TYR A 1 74 ? -37.216 1.217 49.726 1.00 93.19 74 TYR A O 1
ATOM 557 N N . ILE A 1 75 ? -35.159 1.057 48.799 1.00 92.88 75 ILE A N 1
ATOM 558 C CA . ILE A 1 75 ? -35.114 -0.410 48.698 1.00 92.88 75 ILE A CA 1
ATOM 559 C C . ILE A 1 75 ? -34.260 -0.987 49.828 1.00 92.88 75 ILE A C 1
ATOM 561 O O . ILE A 1 75 ? -34.613 -2.009 50.407 1.00 92.88 75 ILE A O 1
ATOM 565 N N . GLY A 1 76 ? -33.148 -0.332 50.162 1.00 90.69 76 GLY A N 1
ATOM 566 C CA . GLY A 1 76 ? -32.235 -0.813 51.192 1.00 90.69 76 GLY A CA 1
ATOM 567 C C . GLY A 1 76 ? -30.945 -0.008 51.271 1.00 90.69 76 GLY A C 1
ATOM 568 O O . GLY A 1 76 ? -30.800 1.037 50.636 1.00 90.69 76 GLY A O 1
ATOM 569 N N . SER A 1 77 ? -29.996 -0.511 52.054 1.00 90.62 77 SER A N 1
ATOM 570 C CA . SER A 1 77 ? -28.669 0.079 52.230 1.00 90.62 77 SER A CA 1
ATOM 571 C C . SER A 1 77 ? -27.588 -0.986 52.125 1.00 90.62 77 SER A C 1
ATOM 573 O O . SER A 1 77 ? -27.786 -2.100 52.602 1.00 90.62 77 SER A O 1
ATOM 575 N N . ALA A 1 78 ? -26.444 -0.606 51.574 1.00 89.81 78 ALA A N 1
ATOM 576 C CA . ALA A 1 78 ? -25.268 -1.443 51.400 1.00 89.81 78 ALA A CA 1
ATOM 577 C C . ALA A 1 78 ? -24.019 -0.788 52.007 1.00 89.81 78 ALA A C 1
ATOM 579 O O . ALA A 1 78 ? -23.968 0.435 52.188 1.00 89.81 78 ALA A O 1
ATOM 580 N N . ALA A 1 79 ? -23.004 -1.599 52.305 1.00 88.19 79 ALA A N 1
ATOM 581 C CA . ALA A 1 79 ? -21.702 -1.119 52.765 1.00 88.19 79 ALA A CA 1
ATOM 582 C C . ALA A 1 79 ? -20.803 -0.681 51.597 1.00 88.19 79 ALA A C 1
ATOM 584 O O . ALA A 1 79 ? -19.922 0.159 51.783 1.00 88.19 79 ALA A O 1
ATOM 585 N N . SER A 1 80 ? -21.054 -1.192 50.386 1.00 90.25 80 SER A N 1
ATOM 586 C CA . SER A 1 80 ? -20.356 -0.805 49.153 1.00 90.25 80 SER A CA 1
ATOM 587 C C . SER A 1 80 ? -21.319 -0.356 48.048 1.00 90.25 80 SER A C 1
ATOM 589 O O . SER A 1 80 ? -22.530 -0.592 48.106 1.00 90.25 80 SER A O 1
ATOM 591 N N . ALA A 1 81 ? -20.789 0.329 47.031 1.00 91.75 81 ALA A N 1
ATOM 592 C CA . ALA A 1 81 ? -21.591 0.781 45.898 1.00 91.75 81 ALA A CA 1
ATOM 593 C C . ALA A 1 81 ? -22.005 -0.395 44.998 1.00 91.75 81 ALA A C 1
ATOM 595 O O . ALA A 1 81 ? -23.124 -0.412 44.490 1.00 91.75 81 ALA A O 1
ATOM 596 N N . GLU A 1 82 ? -21.121 -1.379 44.845 1.00 92.94 82 GLU A N 1
ATOM 597 C CA . GLU A 1 82 ? -21.304 -2.608 44.076 1.00 92.94 82 GLU A CA 1
ATOM 598 C C . GLU A 1 82 ? -22.360 -3.516 44.714 1.00 92.94 82 GLU A C 1
ATOM 600 O O . GLU A 1 82 ? -23.257 -3.995 44.025 1.00 92.94 82 GLU A O 1
ATOM 605 N N . GLU A 1 83 ? -22.326 -3.677 46.038 1.00 91.81 83 GLU A N 1
ATOM 606 C CA . GLU A 1 83 ? -23.380 -4.376 46.783 1.00 91.81 83 GLU A CA 1
ATOM 607 C C . GLU A 1 83 ? -24.725 -3.642 46.648 1.00 91.81 83 GLU A C 1
ATOM 609 O O . GLU A 1 83 ? -25.760 -4.263 46.408 1.00 91.81 83 GLU A O 1
ATOM 614 N N . GLY A 1 84 ? -24.723 -2.306 46.709 1.00 92.12 84 GLY A N 1
ATOM 615 C CA . GLY A 1 84 ? -25.927 -1.510 46.466 1.00 92.12 84 GLY A CA 1
ATOM 616 C C . GLY A 1 84 ? -26.481 -1.678 45.047 1.00 92.12 84 GLY A C 1
ATOM 617 O O . GLY A 1 84 ? -27.696 -1.739 44.852 1.00 92.12 84 GLY A O 1
ATOM 618 N N . ALA A 1 85 ? -25.596 -1.797 44.057 1.00 93.88 85 ALA A N 1
ATOM 619 C CA . ALA A 1 85 ? -25.966 -2.058 42.674 1.00 93.88 85 ALA A CA 1
ATOM 620 C C . ALA A 1 85 ? -26.532 -3.474 42.495 1.00 93.88 85 ALA A C 1
ATOM 622 O O . ALA A 1 85 ? -27.478 -3.646 41.728 1.00 93.88 85 ALA A O 1
ATOM 623 N N . LEU A 1 86 ? -26.011 -4.470 43.220 1.00 93.50 86 LEU A N 1
ATOM 624 C CA . LEU A 1 86 ? -26.553 -5.830 43.231 1.00 93.50 86 LEU A CA 1
ATOM 625 C C . LEU A 1 86 ? -27.973 -5.855 43.811 1.00 93.50 86 LEU A C 1
ATOM 627 O O . LEU A 1 86 ? -28.864 -6.454 43.216 1.00 93.50 86 LEU A O 1
ATOM 631 N N . ILE A 1 87 ? -28.222 -5.150 44.921 1.00 93.12 87 ILE A N 1
ATOM 632 C CA . ILE A 1 87 ? -29.573 -5.005 45.497 1.00 93.12 87 ILE A CA 1
ATOM 633 C C . ILE A 1 87 ? -30.529 -4.367 44.480 1.00 93.12 87 ILE A C 1
ATOM 635 O O . ILE A 1 87 ? -31.663 -4.820 44.318 1.00 93.12 87 ILE A O 1
ATOM 639 N N . TYR A 1 88 ? -30.072 -3.333 43.773 1.00 92.81 88 TYR A N 1
ATOM 640 C CA . TYR A 1 88 ? -30.849 -2.693 42.715 1.00 92.81 88 TYR A CA 1
ATOM 641 C C . TYR A 1 88 ? -31.139 -3.652 41.547 1.00 92.81 88 TYR A C 1
ATOM 643 O O . TYR A 1 88 ? -32.282 -3.747 41.107 1.00 92.81 88 TYR A O 1
ATOM 651 N N . ALA A 1 89 ? -30.142 -4.415 41.088 1.00 93.81 89 ALA A N 1
ATOM 652 C CA . ALA A 1 89 ? -30.300 -5.388 40.008 1.00 93.81 89 ALA A CA 1
ATOM 653 C C . ALA A 1 89 ? -31.249 -6.535 40.392 1.00 93.81 89 ALA A C 1
ATOM 655 O O . ALA A 1 89 ? -32.125 -6.887 39.605 1.00 93.81 89 ALA A O 1
ATOM 656 N N . ARG A 1 90 ? -31.160 -7.048 41.628 1.00 93.81 90 ARG A N 1
ATOM 657 C CA . ARG A 1 90 ? -32.103 -8.038 42.179 1.00 93.81 90 ARG A CA 1
ATOM 658 C C . ARG A 1 90 ? -33.535 -7.509 42.224 1.00 93.81 90 ARG A C 1
ATOM 660 O O . ARG A 1 90 ? -34.471 -8.258 41.972 1.00 93.81 90 ARG A O 1
ATOM 667 N N . HIS A 1 91 ? -33.711 -6.224 42.534 1.00 92.88 91 HIS A N 1
ATOM 668 C CA . HIS A 1 91 ? -35.031 -5.596 42.556 1.00 92.88 91 HIS A CA 1
ATOM 669 C C . HIS A 1 91 ? -35.655 -5.464 41.157 1.00 92.88 91 HIS A C 1
ATOM 671 O O . HIS A 1 91 ? -36.873 -5.554 41.031 1.00 92.88 91 HIS A O 1
ATOM 677 N N . LEU A 1 92 ? -34.840 -5.256 40.118 1.00 91.06 92 LEU A N 1
ATOM 678 C CA . LEU A 1 92 ? -35.297 -5.198 38.725 1.00 91.06 92 LEU A CA 1
ATOM 679 C C . LEU A 1 92 ? -35.516 -6.591 38.114 1.00 91.06 92 LEU A C 1
ATOM 681 O O . LEU A 1 92 ? -36.442 -6.778 37.330 1.00 91.06 92 LEU A O 1
ATOM 685 N N . GLY A 1 93 ? -34.672 -7.560 38.470 1.00 91.56 93 GLY A N 1
ATOM 686 C CA . GLY A 1 93 ? -34.604 -8.869 37.825 1.00 91.56 93 GLY A CA 1
ATOM 687 C C . GLY A 1 93 ? -33.656 -8.897 36.612 1.00 91.56 93 GLY A C 1
ATOM 688 O O . GLY A 1 93 ? -33.202 -7.850 36.137 1.00 91.56 93 GLY A O 1
ATOM 689 N N . PRO A 1 94 ? -33.322 -10.093 36.096 1.00 89.19 94 PRO A N 1
ATOM 690 C CA . PRO A 1 94 ? -32.273 -10.280 35.087 1.00 89.19 94 PRO A CA 1
ATOM 691 C C . PRO A 1 94 ? -32.574 -9.580 33.757 1.00 89.19 94 PRO A C 1
ATOM 693 O O . PRO A 1 94 ? -31.730 -8.839 33.259 1.00 89.19 94 PRO A O 1
ATOM 696 N N . GLU A 1 95 ? -33.785 -9.726 33.214 1.00 88.88 95 GLU A N 1
ATOM 697 C CA . GLU A 1 95 ? -34.156 -9.107 31.933 1.00 88.88 95 GLU A CA 1
ATOM 698 C C . GLU A 1 95 ? -34.182 -7.574 32.019 1.00 88.88 95 GLU A C 1
ATOM 700 O O . GLU A 1 95 ? -33.539 -6.899 31.216 1.00 88.88 95 GLU A O 1
ATOM 705 N N . ALA A 1 96 ? -34.850 -7.016 33.034 1.00 89.19 96 ALA A N 1
ATOM 706 C CA . ALA A 1 96 ? -34.975 -5.568 33.192 1.00 89.19 96 ALA A CA 1
ATOM 707 C C . ALA A 1 96 ? -33.640 -4.894 33.555 1.00 89.19 96 ALA A C 1
ATOM 709 O O . ALA A 1 96 ? -33.351 -3.801 33.071 1.00 89.19 96 ALA A O 1
ATOM 710 N N . SER A 1 97 ? -32.793 -5.544 34.364 1.00 87.69 97 SER A N 1
ATOM 711 C CA . SER A 1 97 ? -31.453 -5.023 34.671 1.00 87.69 97 SER A CA 1
ATOM 712 C C . SER A 1 97 ? -30.538 -5.021 33.441 1.00 87.69 97 SER A C 1
ATOM 714 O O . SER A 1 97 ? -29.810 -4.051 33.217 1.00 87.69 97 SER A O 1
ATOM 716 N N . ALA A 1 98 ? -30.616 -6.054 32.596 1.00 85.88 98 ALA A N 1
ATOM 717 C CA . ALA A 1 98 ? -29.888 -6.112 31.333 1.00 85.88 98 ALA A CA 1
ATOM 718 C C . ALA A 1 98 ? -30.391 -5.060 30.331 1.00 85.88 98 ALA A C 1
ATOM 720 O O . ALA A 1 98 ? -29.586 -4.384 29.686 1.00 85.88 98 ALA A O 1
ATOM 721 N N . GLU A 1 99 ? -31.707 -4.879 30.227 1.00 85.81 99 GLU A N 1
ATOM 722 C CA . GLU A 1 99 ? -32.310 -3.879 29.346 1.00 85.81 99 GLU A CA 1
ATOM 723 C C . GLU A 1 99 ? -31.954 -2.451 29.781 1.00 85.81 99 GLU A C 1
ATOM 725 O O . GLU A 1 99 ? -31.550 -1.628 28.956 1.00 85.81 99 GLU A O 1
ATOM 730 N N . GLU A 1 100 ? -32.016 -2.146 31.078 1.00 85.31 100 GLU A N 1
ATOM 731 C CA . GLU A 1 100 ? -31.651 -0.820 31.578 1.00 85.31 100 GLU A CA 1
ATOM 732 C C . GLU A 1 100 ? -30.148 -0.546 31.414 1.00 85.31 100 GLU A C 1
ATOM 734 O O . GLU A 1 100 ? -29.759 0.559 31.027 1.00 85.31 100 GLU A O 1
ATOM 739 N N . ALA A 1 101 ? -29.296 -1.558 31.611 1.00 83.56 101 ALA A N 1
ATOM 740 C CA . ALA A 1 101 ? -27.869 -1.463 31.311 1.00 83.56 101 ALA A CA 1
ATOM 741 C C . ALA A 1 101 ? -27.598 -1.240 29.809 1.00 83.56 101 ALA A C 1
ATOM 743 O O . ALA A 1 101 ? -26.665 -0.513 29.450 1.00 83.56 101 ALA A O 1
ATOM 744 N N . ALA A 1 102 ? -28.419 -1.812 28.924 1.00 81.00 102 ALA A N 1
ATOM 745 C CA . ALA A 1 102 ? -28.331 -1.596 27.481 1.00 81.00 102 ALA A CA 1
ATOM 746 C C . ALA A 1 102 ? -28.798 -0.187 27.068 1.00 81.00 102 ALA A C 1
ATOM 748 O O . ALA A 1 102 ? -28.181 0.430 26.192 1.00 81.00 102 ALA A O 1
ATOM 749 N N . ASN A 1 103 ? -29.821 0.350 27.738 1.00 77.25 103 ASN A N 1
ATOM 750 C CA . ASN A 1 103 ? -30.427 1.659 27.468 1.00 77.25 103 ASN A CA 1
ATOM 751 C C . ASN A 1 103 ? -29.666 2.854 28.069 1.00 77.25 103 ASN A C 1
ATOM 753 O O . ASN A 1 103 ? -30.129 3.995 27.983 1.00 77.25 103 ASN A O 1
ATOM 757 N N . LEU A 1 104 ? -28.490 2.632 28.666 1.00 71.81 104 LEU A N 1
ATOM 758 C CA . LEU A 1 104 ? -27.711 3.713 29.259 1.00 71.81 104 LEU A CA 1
ATOM 759 C C . LEU A 1 104 ? -27.359 4.797 28.228 1.00 71.81 104 LEU A C 1
ATOM 761 O O . LEU A 1 104 ? -26.784 4.482 27.180 1.00 71.81 104 LEU A O 1
ATOM 765 N N . PRO A 1 105 ? -27.634 6.085 28.527 1.00 61.31 105 PRO A N 1
ATOM 766 C CA . PRO A 1 105 ? -27.319 7.180 27.621 1.00 61.31 105 PRO A CA 1
ATOM 767 C C . PRO A 1 105 ? -25.815 7.174 27.322 1.00 61.31 105 PRO A C 1
ATOM 769 O O . PRO A 1 105 ? -24.976 7.314 28.213 1.00 61.31 105 PRO A O 1
ATOM 772 N N . GLY A 1 106 ? -25.484 6.937 26.051 1.00 64.38 106 GLY A N 1
ATOM 773 C CA . GLY A 1 106 ? -24.116 6.788 25.557 1.00 64.38 106 GLY A CA 1
ATOM 774 C C . GLY A 1 106 ? -23.750 5.383 25.062 1.00 64.38 106 GLY A C 1
ATOM 775 O O . GLY A 1 106 ? -22.713 5.250 24.417 1.00 64.38 106 GLY A O 1
ATOM 776 N N . SER A 1 107 ? -24.559 4.342 25.295 1.00 66.56 107 SER A N 1
ATOM 777 C CA . SER A 1 107 ? -24.337 3.010 24.701 1.00 66.56 107 SER A CA 1
ATOM 778 C C . SER A 1 107 ? -24.478 3.059 23.173 1.00 66.56 107 SER A C 1
ATOM 780 O O . SER A 1 107 ? -23.564 2.660 22.450 1.00 66.56 107 SER A O 1
ATOM 782 N N . GLU A 1 108 ? -25.562 3.655 22.680 1.00 75.69 108 GLU A N 1
ATOM 783 C CA . GLU A 1 108 ? -25.825 3.862 21.252 1.00 75.69 108 GLU A CA 1
ATOM 784 C C . GLU A 1 108 ? -24.842 4.843 20.606 1.00 75.69 108 GLU A C 1
ATOM 786 O O . GLU A 1 108 ? -24.363 4.613 19.498 1.00 75.69 108 GLU A O 1
ATOM 791 N N . GLU A 1 109 ? -24.458 5.908 21.312 1.00 80.44 109 GLU A N 1
ATOM 792 C CA . GLU A 1 109 ? -23.442 6.848 20.825 1.00 80.44 109 GLU A CA 1
ATOM 793 C C . GLU A 1 109 ? -22.069 6.169 20.689 1.00 80.44 109 GLU A C 1
ATOM 795 O O . GLU A 1 109 ? -21.376 6.355 19.690 1.00 80.44 109 GLU A O 1
ATOM 800 N N . ARG A 1 110 ? -21.683 5.319 21.651 1.00 81.44 110 ARG A N 1
ATOM 801 C CA . ARG A 1 110 ? -20.455 4.511 21.565 1.00 81.44 110 ARG A CA 1
ATOM 802 C C . ARG A 1 110 ? -20.520 3.501 20.424 1.00 81.44 110 ARG A C 1
ATOM 804 O O . ARG A 1 110 ? -19.508 3.303 19.757 1.00 81.44 110 ARG A O 1
ATOM 811 N N . LYS A 1 111 ? -21.676 2.868 20.185 1.00 81.50 111 LYS A N 1
ATOM 812 C CA . LYS A 1 111 ? -21.878 1.980 19.028 1.00 81.50 111 LYS A CA 1
ATOM 813 C C . LYS A 1 111 ? -21.697 2.753 17.722 1.00 81.50 111 LYS A C 1
ATOM 815 O O . LYS A 1 111 ? -20.897 2.331 16.898 1.00 81.50 111 LYS A O 1
ATOM 820 N N . ARG A 1 112 ? -22.335 3.920 17.574 1.00 87.88 112 ARG A N 1
ATOM 821 C CA . ARG A 1 112 ? -22.177 4.788 16.394 1.00 87.88 112 ARG A CA 1
ATOM 822 C C . ARG A 1 112 ? -20.727 5.210 16.176 1.00 87.88 112 ARG A C 1
ATOM 824 O O . ARG A 1 112 ? -20.236 5.042 15.071 1.00 87.88 112 ARG A O 1
ATOM 831 N N . LYS A 1 113 ? -20.020 5.653 17.222 1.00 86.19 113 LYS A N 1
ATOM 832 C CA . LYS A 1 113 ? -18.589 6.004 17.134 1.00 86.19 113 LYS A CA 1
ATOM 833 C C . LYS A 1 113 ? -17.726 4.821 16.698 1.00 86.19 113 LYS A C 1
ATOM 835 O O . LYS A 1 113 ? -16.858 4.988 15.854 1.00 86.19 113 LYS A O 1
ATOM 840 N N . ARG A 1 114 ? -17.985 3.618 17.226 1.00 89.25 114 ARG A N 1
ATOM 841 C CA . ARG A 1 114 ? -17.287 2.396 16.792 1.00 89.25 114 ARG A CA 1
ATOM 842 C C . ARG A 1 114 ? -17.571 2.064 15.329 1.00 89.25 114 ARG A C 1
ATOM 844 O O . ARG A 1 114 ? -16.657 1.657 14.625 1.00 89.25 114 ARG A O 1
ATOM 851 N N . GLU A 1 115 ? -18.812 2.206 14.873 1.00 92.62 115 GLU A N 1
ATOM 852 C CA . GLU A 1 115 ? -19.165 1.973 13.467 1.00 92.62 115 GLU A CA 1
ATOM 853 C C . GLU A 1 115 ? -18.569 3.040 12.538 1.00 92.62 115 GLU A C 1
ATOM 855 O O . GLU A 1 115 ? -18.053 2.704 11.477 1.00 92.62 115 GLU A O 1
ATOM 860 N N . GLU A 1 116 ? -18.544 4.305 12.955 1.00 93.38 116 GLU A N 1
ATOM 861 C CA . GLU A 1 116 ? -17.893 5.398 12.227 1.00 93.38 116 GLU A CA 1
ATOM 862 C C . GLU A 1 116 ? -16.376 5.187 12.131 1.00 93.38 116 GLU A C 1
ATOM 864 O O . GLU A 1 116 ? -15.798 5.322 11.055 1.00 93.38 116 GLU A O 1
ATOM 869 N N . GLU A 1 117 ? -15.732 4.761 13.218 1.00 94.25 117 GLU A N 1
ATOM 870 C CA . GLU A 1 117 ? -14.308 4.422 13.235 1.00 94.25 117 GLU A CA 1
ATOM 871 C C . GLU A 1 117 ? -14.003 3.204 12.351 1.00 94.25 117 GLU A C 1
ATOM 873 O O . GLU A 1 117 ? -13.031 3.215 11.596 1.00 94.25 117 GLU A O 1
ATOM 878 N N . LYS A 1 118 ? -14.858 2.172 12.368 1.00 96.12 118 LYS A N 1
ATOM 879 C CA . LYS A 1 118 ? -14.747 1.029 11.446 1.00 96.12 118 LYS A CA 1
ATOM 880 C C . LYS A 1 118 ? -14.901 1.462 9.991 1.00 96.12 118 LYS A C 1
ATOM 882 O O . LYS A 1 118 ? -14.134 1.004 9.142 1.00 96.12 118 LYS A O 1
ATOM 887 N N . LEU A 1 119 ? -15.859 2.342 9.697 1.00 94.62 119 LEU A N 1
ATOM 888 C CA . LEU A 1 119 ? -16.061 2.881 8.356 1.00 94.62 119 LEU A CA 1
ATOM 889 C C . LEU A 1 119 ? -14.827 3.680 7.917 1.00 94.62 119 LEU A C 1
ATOM 891 O O . LEU A 1 119 ? -14.275 3.411 6.851 1.00 94.62 119 LEU A O 1
ATOM 895 N N . ALA A 1 120 ? -14.322 4.576 8.765 1.00 93.56 120 ALA A N 1
ATOM 896 C CA . ALA A 1 120 ? -13.108 5.346 8.509 1.00 93.56 120 ALA A CA 1
ATOM 897 C C . ALA A 1 120 ? -11.888 4.435 8.289 1.00 93.56 120 ALA A C 1
ATOM 899 O O . ALA A 1 120 ? -11.127 4.634 7.340 1.00 93.56 120 ALA A O 1
ATOM 900 N N . ALA A 1 121 ? -11.733 3.383 9.097 1.00 95.75 121 ALA A N 1
ATOM 901 C CA . ALA A 1 121 ? -10.676 2.391 8.933 1.00 95.75 121 ALA A CA 1
ATOM 902 C C . ALA A 1 121 ? -10.809 1.616 7.612 1.00 95.75 121 ALA A C 1
ATOM 904 O O . ALA A 1 121 ? -9.802 1.348 6.952 1.00 95.75 121 ALA A O 1
ATOM 905 N N . SER A 1 122 ? -12.033 1.281 7.190 1.00 96.75 122 SER A N 1
ATOM 906 C CA . SER A 1 122 ? -12.278 0.619 5.903 1.00 96.75 122 SER A CA 1
ATOM 907 C C . SER A 1 122 ? -11.899 1.520 4.723 1.00 96.75 122 SER A C 1
ATOM 909 O O . SER A 1 122 ? -11.139 1.091 3.855 1.00 96.75 122 SER A O 1
ATOM 911 N N . ILE A 1 123 ? -12.292 2.797 4.764 1.00 97.19 123 ILE A N 1
ATOM 912 C CA . ILE A 1 123 ? -11.957 3.798 3.745 1.00 97.19 123 ILE A CA 1
ATOM 913 C C . ILE A 1 123 ? -10.439 4.015 3.691 1.00 97.19 123 ILE A C 1
ATOM 915 O O . ILE A 1 123 ? -9.848 3.993 2.612 1.00 97.19 123 ILE A O 1
ATOM 919 N N . ALA A 1 124 ? -9.768 4.145 4.839 1.00 96.00 124 ALA A N 1
ATOM 920 C CA . ALA A 1 124 ? -8.312 4.286 4.899 1.00 96.00 124 ALA A CA 1
ATOM 921 C C . ALA A 1 124 ? -7.582 3.044 4.350 1.00 96.00 124 ALA A C 1
ATOM 923 O O . ALA A 1 124 ? -6.566 3.148 3.650 1.00 96.00 124 ALA A O 1
ATOM 924 N N . LYS A 1 125 ? -8.112 1.845 4.616 1.00 97.44 125 LYS A N 1
ATOM 925 C CA . LYS A 1 125 ? -7.575 0.588 4.081 1.00 97.44 125 LYS A CA 1
ATOM 926 C C . LYS A 1 125 ? -7.752 0.492 2.566 1.00 97.44 125 LYS A C 1
ATOM 928 O O . LYS A 1 125 ? -6.865 -0.005 1.874 1.00 97.44 125 LYS A O 1
ATOM 933 N N . GLU A 1 126 ? -8.866 0.968 2.029 1.00 96.06 126 GLU A N 1
ATOM 934 C CA . GLU A 1 126 ? -9.089 1.019 0.584 1.00 96.06 126 GLU A CA 1
ATOM 935 C C . GLU A 1 126 ? -8.210 2.073 -0.094 1.00 96.06 126 GLU A C 1
ATOM 937 O O . GLU A 1 126 ? -7.561 1.766 -1.096 1.00 96.06 126 GLU A O 1
ATOM 942 N N . ALA A 1 127 ? -8.088 3.263 0.497 1.00 96.06 127 ALA A N 1
ATOM 943 C CA . ALA A 1 127 ? -7.217 4.325 0.006 1.00 96.06 127 ALA A CA 1
ATOM 944 C C . ALA A 1 127 ? -5.740 3.893 -0.021 1.00 96.06 127 ALA A C 1
ATOM 946 O O . ALA A 1 127 ? -5.067 4.053 -1.039 1.00 96.06 127 ALA A O 1
ATOM 947 N N . SER A 1 128 ? -5.241 3.263 1.048 1.00 96.12 128 SER A N 1
ATOM 948 C CA . SER A 1 128 ? -3.864 2.741 1.088 1.00 96.12 128 SER A CA 1
ATOM 949 C C . SER A 1 128 ? -3.623 1.648 0.042 1.00 96.12 128 SER A C 1
ATOM 951 O O . SER A 1 128 ? -2.598 1.660 -0.640 1.00 96.12 128 SER A O 1
ATOM 953 N N . ARG A 1 129 ? -4.588 0.742 -0.170 1.00 97.50 129 ARG A N 1
ATOM 954 C CA . ARG A 1 129 ? -4.528 -0.259 -1.249 1.00 97.50 129 ARG A CA 1
ATOM 955 C C . ARG A 1 129 ? -4.527 0.383 -2.637 1.00 97.50 129 ARG A C 1
ATOM 957 O O . ARG A 1 129 ? -3.811 -0.097 -3.516 1.00 97.50 129 ARG A O 1
ATOM 964 N N . ALA A 1 130 ? -5.311 1.437 -2.854 1.00 96.38 130 ALA A N 1
ATOM 965 C CA . ALA A 1 130 ? -5.348 2.159 -4.124 1.00 96.38 130 ALA A CA 1
ATOM 966 C C . ALA A 1 130 ? -4.015 2.870 -4.406 1.00 96.38 130 ALA A C 1
ATOM 968 O O . ALA A 1 130 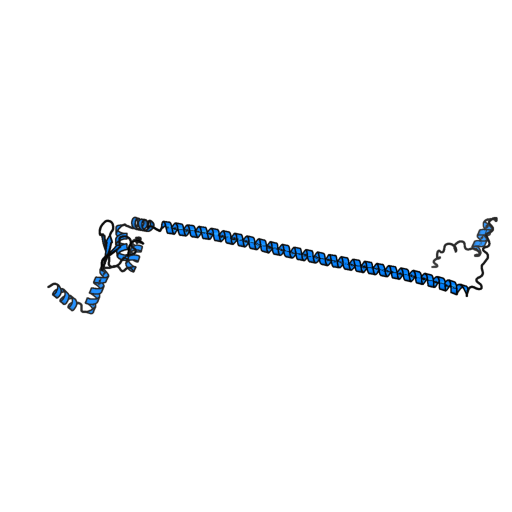? -3.461 2.708 -5.494 1.00 96.38 130 ALA A O 1
ATOM 969 N N . LEU A 1 131 ? -3.452 3.563 -3.411 1.00 96.38 131 LEU A N 1
ATOM 970 C CA . LEU A 1 131 ? -2.144 4.214 -3.520 1.00 96.38 131 LEU A CA 1
ATOM 971 C C . LEU A 1 131 ? -1.025 3.202 -3.791 1.00 96.38 131 LEU A C 1
ATOM 973 O O . LEU A 1 131 ? -0.216 3.417 -4.689 1.00 96.38 131 LEU A O 1
ATOM 977 N N . ALA A 1 132 ? -1.014 2.058 -3.100 1.00 97.44 132 ALA A N 1
ATOM 978 C CA . ALA A 1 132 ? -0.029 1.003 -3.341 1.00 97.44 132 ALA A CA 1
ATOM 979 C C . ALA A 1 132 ? -0.118 0.435 -4.771 1.00 97.44 132 ALA A C 1
ATOM 981 O O . ALA A 1 132 ? 0.906 0.201 -5.417 1.00 97.44 132 ALA A O 1
ATOM 982 N N . LYS A 1 133 ? -1.337 0.252 -5.305 1.00 97.88 133 LYS A N 1
ATOM 983 C CA . LYS A 1 133 ? -1.542 -0.162 -6.704 1.00 97.88 133 LYS A CA 1
ATOM 984 C C . LYS A 1 133 ? -1.011 0.885 -7.683 1.00 97.88 133 LYS A C 1
ATOM 986 O O . LYS A 1 133 ? -0.310 0.514 -8.621 1.00 97.88 133 LYS A O 1
ATOM 991 N N . GLN A 1 134 ? -1.305 2.165 -7.457 1.00 96.31 134 GLN A N 1
ATOM 992 C CA . GLN A 1 134 ? -0.811 3.256 -8.302 1.00 96.31 134 GLN A CA 1
ATOM 993 C C . GLN A 1 134 ? 0.714 3.354 -8.271 1.00 96.31 134 GLN A C 1
ATOM 995 O O . GLN A 1 134 ? 1.335 3.460 -9.323 1.00 96.31 134 GLN A O 1
ATOM 1000 N N . GLN A 1 135 ? 1.329 3.249 -7.091 1.00 97.19 135 GLN A N 1
ATOM 1001 C CA . GLN A 1 135 ? 2.784 3.250 -6.950 1.00 97.19 135 GLN A CA 1
ATOM 1002 C C . GLN A 1 135 ? 3.419 2.077 -7.695 1.00 97.19 135 GLN A C 1
ATOM 1004 O O . GLN A 1 135 ? 4.350 2.293 -8.462 1.00 97.19 135 GLN A O 1
ATOM 1009 N N . LYS A 1 136 ? 2.884 0.857 -7.547 1.00 97.75 136 LYS A N 1
ATOM 1010 C CA . LYS A 1 136 ? 3.378 -0.317 -8.280 1.00 97.75 136 LYS A CA 1
ATOM 1011 C C . LYS A 1 136 ? 3.261 -0.142 -9.797 1.00 97.75 136 LYS A C 1
ATOM 1013 O O . LYS A 1 136 ? 4.193 -0.450 -10.530 1.00 97.75 136 LYS A O 1
ATOM 1018 N N . GLN A 1 137 ? 2.132 0.372 -10.279 1.00 97.38 137 GLN A N 1
ATOM 1019 C CA . GLN A 1 137 ? 1.948 0.639 -11.707 1.00 97.38 137 GLN A CA 1
ATOM 1020 C C . GLN A 1 137 ? 2.900 1.728 -12.211 1.00 97.38 137 GLN A C 1
ATOM 1022 O O . GLN A 1 137 ? 3.452 1.604 -13.303 1.00 97.38 137 GLN A O 1
ATOM 1027 N N . ALA A 1 138 ? 3.120 2.780 -11.422 1.00 97.19 138 ALA A N 1
ATOM 1028 C CA . ALA A 1 138 ? 4.037 3.858 -11.762 1.00 97.19 138 ALA A CA 1
ATOM 1029 C C . ALA A 1 138 ? 5.493 3.376 -11.800 1.00 97.19 138 ALA A C 1
ATOM 1031 O O . ALA A 1 138 ? 6.216 3.731 -12.728 1.00 97.19 138 ALA A O 1
ATOM 1032 N N . THR A 1 139 ? 5.919 2.537 -10.850 1.00 97.44 139 THR A N 1
ATOM 1033 C CA . THR A 1 139 ? 7.276 1.976 -10.840 1.00 97.44 139 THR A CA 1
ATOM 1034 C C . THR A 1 139 ? 7.483 0.981 -11.974 1.00 97.44 139 THR A C 1
ATOM 1036 O O . THR A 1 139 ? 8.495 1.074 -12.663 1.00 97.44 139 THR A O 1
ATOM 1039 N N . GLU A 1 140 ? 6.522 0.094 -12.248 1.00 98.00 140 GLU A N 1
ATOM 1040 C CA . GLU A 1 140 ? 6.588 -0.814 -13.401 1.00 98.00 140 GLU A CA 1
ATOM 1041 C C . GLU A 1 140 ? 6.629 -0.043 -14.726 1.00 98.00 140 GLU A C 1
ATOM 1043 O O . GLU A 1 140 ? 7.412 -0.378 -15.616 1.00 98.00 140 GLU A O 1
ATOM 1048 N N . LYS A 1 141 ? 5.822 1.017 -14.867 1.00 98.06 141 LYS A N 1
ATOM 1049 C CA . LYS A 1 141 ? 5.864 1.890 -16.045 1.00 98.06 141 LYS A CA 1
ATOM 1050 C C . LYS A 1 141 ? 7.219 2.589 -16.166 1.00 98.06 141 LYS A C 1
ATOM 1052 O O . LYS A 1 141 ? 7.814 2.540 -17.234 1.00 98.06 141 LYS A O 1
ATOM 1057 N N . ALA A 1 142 ? 7.735 3.168 -15.083 1.00 97.25 142 ALA A N 1
ATOM 1058 C CA . ALA A 1 142 ? 9.038 3.831 -15.079 1.00 97.25 142 ALA A CA 1
ATOM 1059 C C . ALA A 1 142 ? 10.180 2.866 -15.430 1.00 97.25 142 ALA A C 1
ATOM 1061 O O . ALA A 1 142 ? 11.066 3.224 -16.202 1.00 97.25 142 ALA A O 1
ATOM 1062 N N . GLN A 1 143 ? 10.137 1.629 -14.924 1.00 97.31 143 GLN A N 1
ATOM 1063 C CA . GLN A 1 143 ? 11.090 0.579 -15.288 1.00 97.31 143 GLN A CA 1
ATOM 1064 C C . GLN A 1 143 ? 11.003 0.251 -16.780 1.00 97.31 143 GLN A C 1
ATOM 1066 O O . GLN A 1 143 ? 12.026 0.237 -17.460 1.00 97.31 143 GLN A O 1
ATOM 1071 N N . ARG A 1 144 ? 9.796 0.050 -17.324 1.00 97.75 144 ARG A N 1
ATOM 1072 C CA . ARG A 1 144 ? 9.604 -0.191 -18.764 1.00 97.75 144 ARG A CA 1
ATOM 1073 C C . ARG A 1 144 ? 10.134 0.970 -19.602 1.00 97.75 144 ARG A C 1
ATOM 1075 O O . ARG A 1 144 ? 10.904 0.731 -20.529 1.00 97.75 144 ARG A O 1
ATOM 1082 N N . ASP A 1 145 ? 9.798 2.203 -19.243 1.00 97.94 145 ASP A N 1
ATOM 1083 C CA . ASP A 1 145 ? 10.251 3.403 -19.949 1.00 97.94 145 ASP A CA 1
ATOM 1084 C C . ASP A 1 145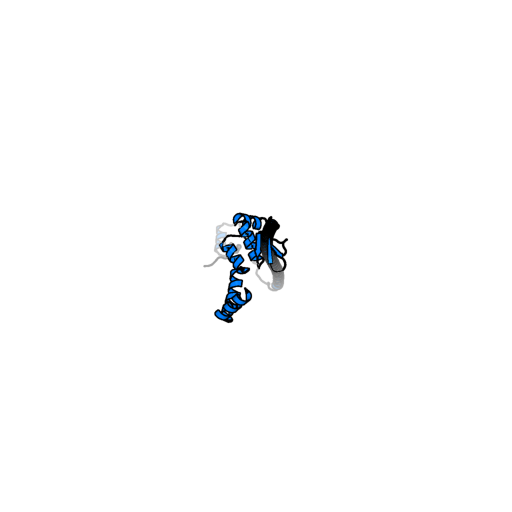 ? 11.783 3.531 -19.912 1.00 97.94 145 ASP A C 1
ATOM 1086 O O . ASP A 1 145 ? 12.400 3.850 -20.929 1.00 97.94 145 ASP A O 1
ATOM 1090 N N . LEU A 1 146 ? 12.417 3.218 -18.777 1.00 98.00 146 LEU A N 1
ATOM 1091 C CA . LEU A 1 146 ? 13.875 3.200 -18.644 1.00 98.00 146 LEU A CA 1
ATOM 1092 C C . LEU A 1 146 ? 14.509 2.130 -19.542 1.00 98.00 146 LEU A C 1
ATOM 1094 O O . LEU A 1 146 ? 15.389 2.455 -20.335 1.00 98.00 146 LEU A O 1
ATOM 1098 N N . THR A 1 147 ? 13.995 0.895 -19.525 1.00 97.88 147 THR A N 1
ATOM 1099 C CA . THR A 1 147 ? 14.507 -0.167 -20.414 1.00 97.88 147 THR A CA 1
ATOM 1100 C C . THR A 1 147 ? 14.328 0.164 -21.898 1.00 97.88 147 THR A C 1
ATOM 1102 O O . THR A 1 147 ? 15.177 -0.176 -22.723 1.00 97.88 147 THR A O 1
ATOM 1105 N N . MET A 1 148 ? 13.240 0.846 -22.269 1.00 98.06 148 MET A N 1
ATOM 1106 C CA . MET A 1 148 ? 13.017 1.287 -23.646 1.00 98.06 148 MET A CA 1
ATOM 1107 C C . MET A 1 148 ? 14.011 2.377 -24.047 1.00 98.06 148 MET A C 1
ATOM 1109 O O . MET A 1 148 ? 14.606 2.279 -25.119 1.00 98.06 148 MET A O 1
ATOM 1113 N N . ARG A 1 149 ? 14.271 3.354 -23.170 1.00 98.12 149 ARG A N 1
ATOM 1114 C CA . ARG A 1 149 ? 15.289 4.392 -23.397 1.00 98.12 149 ARG A CA 1
ATOM 1115 C C . ARG A 1 149 ? 16.690 3.807 -23.543 1.00 98.12 149 ARG A C 1
ATOM 1117 O O . ARG A 1 149 ? 17.416 4.220 -24.440 1.00 98.12 149 ARG A O 1
ATOM 1124 N N . GLU A 1 150 ? 17.058 2.822 -22.729 1.00 97.88 150 GLU A N 1
ATOM 1125 C CA . GLU A 1 150 ? 18.350 2.129 -22.840 1.00 97.88 150 GLU A CA 1
ATOM 1126 C C . GLU A 1 150 ? 18.485 1.372 -24.168 1.00 97.88 150 GLU A C 1
ATOM 1128 O O . GLU A 1 150 ? 19.528 1.432 -24.827 1.00 97.88 150 GLU A O 1
ATOM 1133 N N . ARG A 1 151 ? 17.415 0.698 -24.613 1.00 98.19 151 ARG A N 1
ATOM 1134 C CA . ARG A 1 151 ? 17.374 0.029 -25.923 1.00 98.19 151 ARG A CA 1
ATOM 1135 C C . ARG A 1 151 ? 17.488 1.023 -27.073 1.00 98.19 151 ARG A C 1
ATOM 1137 O O . ARG A 1 151 ? 18.185 0.745 -28.047 1.00 98.19 151 ARG A O 1
ATOM 1144 N N . GLU A 1 152 ? 16.814 2.165 -26.982 1.00 97.88 152 GLU A N 1
ATOM 1145 C CA . GLU A 1 152 ? 16.908 3.229 -27.982 1.00 97.88 152 GLU A CA 1
ATOM 1146 C C . GLU A 1 152 ? 18.299 3.863 -28.014 1.00 97.88 152 GLU A C 1
ATOM 1148 O O . GLU A 1 152 ? 18.850 4.037 -29.099 1.00 97.88 152 GLU A O 1
ATOM 1153 N N . ALA A 1 153 ? 18.901 4.141 -26.855 1.00 97.81 153 ALA A N 1
ATOM 1154 C CA . ALA A 1 153 ? 20.275 4.626 -26.756 1.00 97.81 153 ALA A CA 1
ATOM 1155 C C . ALA A 1 153 ? 21.257 3.628 -27.387 1.00 97.81 153 ALA A C 1
ATOM 1157 O O . ALA A 1 153 ? 22.032 3.998 -28.266 1.00 97.81 153 ALA A O 1
ATOM 1158 N N . SER A 1 154 ? 21.126 2.339 -27.061 1.00 97.62 154 SER A N 1
ATOM 1159 C CA . SER A 1 154 ? 21.935 1.268 -27.658 1.00 97.62 154 SER A CA 1
ATOM 1160 C C . SER A 1 154 ? 21.765 1.184 -29.181 1.00 97.62 154 SER A C 1
ATOM 1162 O O . SER A 1 154 ? 22.732 0.960 -29.910 1.00 97.62 154 SER A O 1
ATOM 1164 N N . ARG A 1 155 ? 20.541 1.385 -29.695 1.00 98.12 155 ARG A N 1
ATOM 1165 C CA . ARG A 1 155 ? 20.281 1.442 -31.144 1.00 98.12 155 ARG A CA 1
ATOM 1166 C C . ARG A 1 155 ? 20.953 2.649 -31.795 1.00 98.12 155 ARG A C 1
ATOM 1168 O O . ARG A 1 155 ? 21.550 2.479 -32.855 1.00 98.12 155 ARG A O 1
ATOM 1175 N N . ARG A 1 156 ? 20.885 3.829 -31.168 1.00 98.00 156 ARG A N 1
ATOM 1176 C CA . ARG A 1 156 ? 21.542 5.052 -31.660 1.00 98.00 156 ARG A CA 1
ATOM 1177 C C . ARG A 1 156 ? 23.057 4.883 -31.704 1.00 98.00 156 ARG A C 1
ATOM 1179 O O . ARG A 1 156 ? 23.655 5.130 -32.744 1.00 98.00 156 ARG A O 1
ATOM 1186 N N . GLU A 1 157 ? 23.661 4.354 -30.642 1.00 97.56 157 GLU A N 1
ATOM 1187 C CA . GLU A 1 157 ? 25.099 4.061 -30.614 1.00 97.56 157 GLU A CA 1
ATOM 1188 C C . GLU A 1 157 ? 25.505 3.045 -31.689 1.00 97.56 157 GLU A C 1
ATOM 1190 O O . GLU A 1 157 ? 26.521 3.214 -32.366 1.00 97.56 157 GLU A O 1
ATOM 1195 N N . ALA A 1 158 ? 24.717 1.984 -31.888 1.00 97.69 158 ALA A N 1
ATOM 1196 C CA . ALA A 1 158 ? 24.982 1.002 -32.935 1.00 97.69 158 ALA A CA 1
ATOM 1197 C C . ALA A 1 158 ? 24.875 1.615 -34.3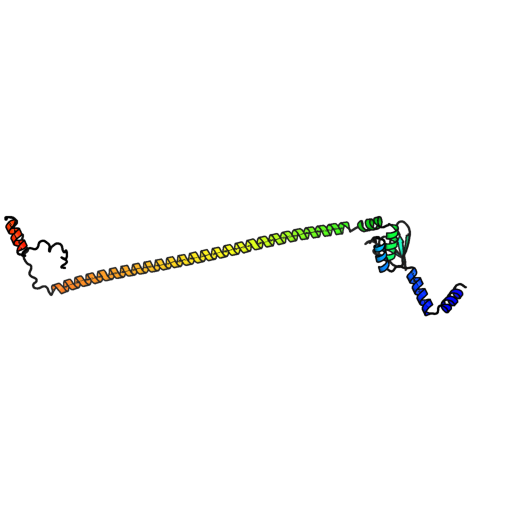42 1.00 97.69 158 ALA A C 1
ATOM 1199 O O . ALA A 1 158 ? 25.683 1.294 -35.218 1.00 97.69 158 ALA A O 1
ATOM 1200 N N . GLU A 1 159 ? 23.905 2.502 -34.568 1.00 98.12 159 GLU A N 1
ATOM 1201 C CA . GLU A 1 159 ? 23.756 3.222 -35.831 1.00 98.12 159 GLU A CA 1
ATOM 1202 C C . GLU A 1 159 ? 24.924 4.184 -36.074 1.00 98.12 159 GLU A C 1
ATOM 1204 O O . GLU A 1 159 ? 25.494 4.186 -37.165 1.00 98.12 159 GLU A O 1
ATOM 1209 N N . GLU A 1 160 ? 25.349 4.940 -35.064 1.00 98.31 160 GLU A N 1
ATOM 1210 C CA . GLU A 1 160 ? 26.525 5.808 -35.158 1.00 98.31 160 GLU A CA 1
ATOM 1211 C C . GLU A 1 160 ? 27.795 5.013 -35.456 1.00 98.31 160 GLU A C 1
ATOM 1213 O O . GLU A 1 160 ? 28.550 5.381 -36.357 1.00 98.31 160 GLU A O 1
ATOM 1218 N N . ARG A 1 161 ? 28.003 3.870 -34.789 1.00 98.06 161 ARG A N 1
ATOM 1219 C CA . ARG A 1 161 ? 29.124 2.966 -35.094 1.00 98.06 161 ARG A CA 1
ATOM 1220 C C . ARG A 1 161 ? 29.081 2.480 -36.541 1.00 98.06 161 ARG A C 1
ATOM 1222 O O . ARG A 1 161 ? 30.118 2.455 -37.202 1.00 98.06 161 ARG A O 1
ATOM 1229 N N . ARG A 1 162 ? 27.897 2.138 -37.065 1.00 98.06 162 ARG A N 1
ATOM 1230 C CA . ARG A 1 162 ? 27.722 1.762 -38.480 1.00 98.06 162 ARG A CA 1
ATOM 1231 C C . ARG A 1 162 ? 28.037 2.924 -39.418 1.00 98.06 162 ARG A C 1
ATOM 1233 O O . ARG A 1 162 ? 28.758 2.720 -40.390 1.00 98.06 162 ARG A O 1
ATOM 1240 N N . ARG A 1 163 ? 27.560 4.136 -39.117 1.00 98.19 163 ARG A N 1
ATOM 1241 C CA . ARG A 1 163 ? 27.861 5.348 -39.898 1.00 98.19 163 ARG A CA 1
ATOM 1242 C C . ARG A 1 163 ? 29.360 5.642 -39.911 1.00 98.19 163 ARG A C 1
ATOM 1244 O O . ARG A 1 163 ? 29.919 5.888 -40.974 1.00 98.19 163 ARG A O 1
ATOM 1251 N N . GLN A 1 164 ? 30.028 5.548 -38.763 1.00 98.06 164 GLN A N 1
ATOM 1252 C CA . GLN A 1 164 ? 31.478 5.722 -38.660 1.00 98.06 164 GLN A CA 1
ATOM 1253 C C . GLN A 1 164 ? 32.241 4.646 -39.440 1.00 98.06 164 GLN A C 1
ATOM 1255 O O . GLN A 1 164 ? 33.198 4.964 -40.141 1.00 98.06 164 GLN A O 1
ATOM 1260 N N . ALA A 1 165 ? 31.824 3.380 -39.355 1.00 98.00 165 ALA A N 1
ATOM 1261 C CA . ALA A 1 165 ? 32.430 2.296 -40.124 1.00 98.00 165 ALA A CA 1
ATOM 1262 C C . ALA A 1 165 ? 32.259 2.509 -41.637 1.00 98.00 165 ALA A C 1
ATOM 1264 O O . ALA A 1 165 ? 33.230 2.384 -42.380 1.00 98.00 165 ALA A O 1
ATOM 1265 N N . ALA A 1 166 ? 31.064 2.903 -42.084 1.00 98.00 166 ALA A N 1
ATOM 1266 C CA . ALA A 1 166 ? 30.791 3.222 -43.483 1.00 98.00 166 ALA A CA 1
ATOM 1267 C C . ALA A 1 166 ? 31.616 4.425 -43.969 1.00 98.00 166 ALA A C 1
ATOM 1269 O O . ALA A 1 166 ? 32.200 4.372 -45.048 1.00 98.00 166 ALA A O 1
ATOM 1270 N N . ALA A 1 167 ? 31.740 5.480 -43.158 1.00 98.00 167 ALA A N 1
ATOM 1271 C CA . ALA A 1 167 ? 32.578 6.636 -43.475 1.00 98.00 167 ALA A CA 1
ATOM 1272 C C . ALA A 1 167 ? 34.059 6.246 -43.612 1.00 98.00 167 ALA A C 1
ATOM 1274 O O . ALA A 1 167 ? 34.715 6.650 -44.572 1.00 98.00 167 ALA A O 1
ATOM 1275 N N . LYS A 1 168 ? 34.568 5.399 -42.706 1.00 98.25 168 LYS A N 1
ATOM 1276 C CA . LYS A 1 168 ? 35.928 4.844 -42.796 1.00 98.25 168 LYS A CA 1
ATOM 1277 C C . LYS A 1 168 ? 36.113 4.008 -44.062 1.00 98.25 168 LYS A C 1
ATOM 1279 O O . LYS A 1 168 ? 37.101 4.192 -44.763 1.00 98.25 168 LYS A O 1
ATOM 1284 N N . GLN A 1 169 ? 35.164 3.131 -44.394 1.00 97.50 169 GLN A N 1
ATOM 1285 C CA . GLN A 1 169 ? 35.216 2.346 -45.634 1.00 97.50 169 GLN A CA 1
ATOM 1286 C C . GLN A 1 169 ? 35.218 3.240 -46.874 1.00 97.50 169 GLN A C 1
ATOM 1288 O O . GLN A 1 169 ? 36.031 3.041 -47.772 1.00 97.50 169 GLN A O 1
ATOM 1293 N N . HIS A 1 170 ? 34.358 4.257 -46.906 1.00 98.19 170 HIS A N 1
ATOM 1294 C CA . HIS A 1 170 ? 34.317 5.220 -47.999 1.00 98.19 170 HIS A CA 1
ATOM 1295 C C . HIS A 1 170 ? 35.647 5.976 -48.144 1.00 98.19 170 HIS A C 1
ATOM 1297 O O . HIS A 1 170 ? 36.137 6.156 -49.257 1.00 98.19 170 HIS A O 1
ATOM 1303 N N . GLN A 1 171 ? 36.273 6.375 -47.033 1.00 98.12 171 GLN A N 1
ATOM 1304 C CA . GLN A 1 171 ? 37.591 7.006 -47.060 1.00 98.12 171 GLN A CA 1
ATOM 1305 C C . GLN A 1 171 ? 38.667 6.065 -47.618 1.00 98.12 171 GLN A C 1
ATOM 1307 O O . GLN A 1 171 ? 39.423 6.469 -48.497 1.00 98.12 171 GLN A O 1
ATOM 1312 N N . LEU A 1 172 ? 38.698 4.806 -47.173 1.00 98.19 172 LEU A N 1
ATOM 1313 C CA . LEU A 1 172 ? 39.643 3.808 -47.685 1.00 98.19 172 LEU A CA 1
ATOM 1314 C C . LEU A 1 172 ? 39.455 3.556 -49.185 1.00 98.19 172 LEU A C 1
ATOM 1316 O O . LEU A 1 172 ? 40.437 3.465 -49.919 1.00 98.19 172 LEU A O 1
ATOM 1320 N N . LEU A 1 173 ? 38.207 3.491 -49.658 1.00 98.06 173 LEU A N 1
ATOM 1321 C CA . LEU A 1 173 ? 37.908 3.382 -51.087 1.00 98.06 173 LEU A CA 1
ATOM 1322 C C . LEU A 1 173 ? 38.421 4.602 -51.853 1.00 98.06 173 LEU A C 1
ATOM 1324 O O . LEU A 1 173 ? 39.057 4.444 -52.893 1.00 98.06 173 LEU A O 1
ATOM 1328 N N . LYS A 1 174 ? 38.208 5.809 -51.321 1.00 98.25 174 LYS A N 1
ATOM 1329 C CA . LYS A 1 174 ? 38.714 7.048 -51.920 1.00 98.25 174 LYS A CA 1
ATOM 1330 C C . LYS A 1 174 ? 40.244 7.049 -52.008 1.00 98.25 174 LYS A C 1
ATOM 1332 O O . LYS A 1 174 ? 40.790 7.383 -53.055 1.00 98.25 174 LYS A O 1
ATOM 1337 N N . GLU A 1 175 ? 40.937 6.641 -50.949 1.00 97.88 175 GLU A N 1
ATOM 1338 C CA . GLU A 1 175 ? 42.401 6.532 -50.934 1.00 97.88 175 GLU A CA 1
ATOM 1339 C C . GLU A 1 175 ? 42.910 5.443 -51.890 1.00 97.88 175 GLU A C 1
ATOM 1341 O O . GLU A 1 175 ? 43.890 5.660 -52.601 1.00 97.88 175 GLU A O 1
ATOM 1346 N N . SER A 1 176 ? 42.237 4.292 -51.964 1.00 97.62 176 SER A N 1
ATOM 1347 C CA . SER A 1 176 ? 42.559 3.221 -52.914 1.00 97.62 176 SER A CA 1
ATOM 1348 C C . SER A 1 176 ? 42.414 3.692 -54.363 1.00 97.62 176 SER A C 1
ATOM 1350 O O . SER A 1 176 ? 43.339 3.510 -55.154 1.00 97.62 176 SER A O 1
ATOM 1352 N N . GLN A 1 177 ? 41.318 4.382 -54.696 1.00 97.25 177 GLN A N 1
ATOM 1353 C CA . GLN A 1 177 ? 41.120 4.976 -56.022 1.00 97.25 177 GLN A CA 1
ATOM 1354 C C . GLN A 1 177 ? 42.210 6.002 -56.351 1.00 97.25 177 GLN A C 1
ATOM 1356 O O . GLN A 1 177 ? 42.749 5.990 -57.455 1.00 97.25 177 GLN A O 1
ATOM 1361 N N . GLN A 1 178 ? 42.584 6.855 -55.392 1.00 97.00 178 GLN A N 1
ATOM 1362 C CA . GLN A 1 178 ? 43.672 7.820 -55.573 1.00 97.00 178 GLN A CA 1
ATOM 1363 C C . GLN A 1 178 ? 45.030 7.142 -55.796 1.00 97.00 178 GLN A C 1
ATOM 1365 O O . GLN A 1 178 ? 45.799 7.597 -56.643 1.00 97.00 178 GLN A O 1
ATOM 1370 N N . ARG A 1 179 ? 45.331 6.057 -55.067 1.00 97.38 179 ARG A N 1
ATOM 1371 C CA . ARG A 1 179 ? 46.560 5.272 -55.270 1.00 97.38 179 ARG A CA 1
ATOM 1372 C C . ARG A 1 179 ? 46.591 4.635 -56.650 1.00 97.38 179 ARG A C 1
ATOM 1374 O O . ARG A 1 179 ? 47.588 4.794 -57.342 1.00 97.38 179 ARG A O 1
ATOM 1381 N N . LEU A 1 180 ? 45.501 3.986 -57.063 1.00 97.56 180 LEU A N 1
ATOM 1382 C CA . LEU A 1 180 ? 45.385 3.392 -58.396 1.00 97.56 180 LEU A CA 1
ATOM 1383 C C . LEU A 1 180 ? 45.563 4.453 -59.483 1.00 97.56 180 LEU A C 1
ATOM 1385 O O . LEU A 1 180 ? 46.328 4.245 -60.418 1.00 97.56 180 LEU A O 1
ATOM 1389 N N . PHE A 1 181 ? 44.929 5.618 -59.334 1.00 97.69 181 PHE A N 1
ATOM 1390 C CA . PHE A 1 181 ? 45.106 6.722 -60.273 1.00 97.69 181 PHE A CA 1
ATOM 1391 C C . PHE A 1 181 ? 46.569 7.182 -60.342 1.00 97.69 181 PHE A C 1
ATOM 1393 O O . PHE A 1 181 ? 47.136 7.274 -61.430 1.00 97.69 181 PHE A O 1
ATOM 1400 N N . ARG A 1 182 ? 47.223 7.400 -59.193 1.00 96.88 182 ARG A N 1
ATOM 1401 C CA . ARG A 1 182 ? 48.647 7.768 -59.153 1.00 96.88 182 ARG A CA 1
ATOM 1402 C C . ARG A 1 182 ? 49.521 6.712 -59.832 1.00 96.88 182 ARG A C 1
ATOM 1404 O O . ARG A 1 182 ? 50.343 7.068 -60.668 1.00 96.88 182 ARG A O 1
ATOM 1411 N N . GLU A 1 183 ? 49.299 5.437 -59.531 1.00 96.94 183 GLU A N 1
ATOM 1412 C CA . GLU A 1 183 ? 50.039 4.326 -60.128 1.00 96.94 183 GLU A CA 1
ATOM 1413 C C . GLU A 1 183 ? 49.827 4.252 -61.647 1.00 96.94 183 GLU A C 1
ATOM 1415 O O . GLU A 1 183 ? 50.778 4.027 -62.391 1.00 96.94 183 GLU A O 1
ATOM 1420 N N . THR A 1 184 ? 48.608 4.493 -62.145 1.00 96.75 184 THR A N 1
ATOM 1421 C CA . THR A 1 184 ? 48.360 4.543 -63.595 1.00 96.75 184 THR A CA 1
ATOM 1422 C C . THR A 1 184 ? 49.118 5.680 -64.275 1.00 96.75 184 THR A C 1
ATOM 1424 O O . THR A 1 184 ? 49.706 5.454 -65.331 1.00 96.75 184 THR A O 1
ATOM 1427 N N . VAL A 1 185 ? 49.176 6.862 -63.651 1.00 96.69 185 VAL A N 1
ATOM 1428 C CA . VAL A 1 185 ? 49.947 8.007 -64.159 1.00 96.69 185 VAL A CA 1
ATOM 1429 C C . VAL A 1 185 ? 51.449 7.710 -64.130 1.00 96.69 185 VAL A C 1
ATOM 1431 O O . VAL A 1 185 ? 52.150 7.998 -65.095 1.00 96.69 185 VAL A O 1
ATOM 1434 N N . GLU A 1 186 ? 51.960 7.099 -63.060 1.00 95.81 186 GLU A N 1
ATOM 1435 C CA . GLU A 1 186 ? 53.370 6.697 -62.960 1.00 95.81 186 GLU A CA 1
ATOM 1436 C C . GLU A 1 186 ? 53.736 5.626 -63.995 1.00 95.81 186 GLU A C 1
ATOM 1438 O O . GLU A 1 186 ? 54.764 5.748 -64.658 1.00 95.81 186 GLU A O 1
ATOM 1443 N N . ARG A 1 187 ? 52.874 4.623 -64.214 1.00 94.31 187 ARG A N 1
ATOM 1444 C CA . ARG A 1 187 ? 53.058 3.614 -65.270 1.00 94.31 187 ARG A CA 1
ATOM 1445 C C . ARG A 1 187 ? 53.044 4.232 -66.667 1.00 94.31 187 ARG A C 1
ATOM 1447 O O . ARG A 1 187 ? 53.825 3.803 -67.509 1.00 94.31 187 ARG A O 1
ATOM 1454 N N . GLN A 1 188 ? 52.180 5.216 -66.928 1.00 92.56 188 GLN A N 1
ATOM 1455 C CA . GLN A 1 188 ? 52.176 5.955 -68.196 1.00 92.56 188 GLN A CA 1
ATOM 1456 C C . GLN A 1 188 ? 53.486 6.721 -68.391 1.00 92.56 188 GLN A C 1
ATOM 1458 O O . GLN A 1 188 ? 54.142 6.529 -69.408 1.00 92.56 188 GLN A O 1
ATOM 1463 N N . ARG A 1 189 ? 53.931 7.479 -67.382 1.00 93.69 189 ARG A N 1
ATOM 1464 C CA . ARG A 1 189 ? 55.221 8.188 -67.423 1.00 93.69 189 ARG A CA 1
ATOM 1465 C C . ARG A 1 189 ? 56.404 7.242 -67.625 1.00 93.69 189 ARG A C 1
ATOM 1467 O O . ARG A 1 189 ? 57.307 7.556 -68.387 1.00 93.69 189 ARG A O 1
ATOM 1474 N N . ALA A 1 190 ? 56.405 6.081 -66.969 1.00 89.12 190 ALA A N 1
ATOM 1475 C CA . ALA A 1 190 ? 57.450 5.073 -67.139 1.00 89.12 190 ALA A CA 1
ATOM 1476 C C . ALA A 1 190 ? 57.447 4.460 -68.550 1.00 89.12 190 ALA A C 1
ATOM 1478 O O . ALA A 1 190 ? 58.514 4.198 -69.096 1.00 89.12 190 ALA A O 1
ATOM 1479 N N . ARG A 1 191 ? 56.268 4.259 -69.159 1.00 88.69 191 ARG A N 1
ATOM 1480 C CA . ARG A 1 191 ? 56.150 3.834 -70.565 1.00 88.69 191 ARG A CA 1
ATOM 1481 C C . ARG A 1 191 ? 56.667 4.903 -71.518 1.00 88.69 191 ARG A C 1
ATOM 1483 O O . ARG A 1 191 ? 57.467 4.574 -72.379 1.00 88.69 191 ARG A O 1
ATOM 1490 N N . GLU A 1 192 ? 56.270 6.159 -71.332 1.00 88.19 192 GLU A N 1
ATOM 1491 C CA . GLU A 1 192 ? 56.761 7.287 -72.135 1.00 88.19 192 GLU A CA 1
ATOM 1492 C C . GLU A 1 192 ? 58.287 7.445 -72.011 1.00 88.19 192 GLU A C 1
ATOM 1494 O O . GLU A 1 192 ? 58.966 7.640 -73.018 1.00 88.19 192 GLU A O 1
ATOM 1499 N N . ALA A 1 193 ? 58.843 7.284 -70.804 1.00 83.81 193 ALA A N 1
ATOM 1500 C CA . ALA A 1 193 ? 60.287 7.286 -70.571 1.00 83.81 193 ALA A CA 1
ATOM 1501 C C . ALA A 1 193 ? 60.988 6.106 -71.272 1.00 83.81 193 ALA A C 1
ATOM 1503 O O . ALA A 1 193 ? 61.969 6.305 -71.985 1.00 83.81 193 ALA A O 1
ATOM 1504 N N . ALA A 1 194 ? 60.445 4.889 -71.160 1.00 79.94 194 ALA A N 1
ATOM 1505 C CA . ALA A 1 194 ? 60.971 3.714 -71.854 1.00 79.94 194 ALA A CA 1
ATOM 1506 C C . ALA A 1 194 ? 60.851 3.824 -73.387 1.00 79.94 194 ALA A C 1
ATOM 1508 O O . ALA A 1 194 ? 61.725 3.341 -74.101 1.00 79.94 194 ALA A O 1
ATOM 1509 N N . GLU A 1 195 ? 59.812 4.477 -73.912 1.00 80.44 195 GLU A N 1
ATOM 1510 C CA . GLU A 1 195 ? 59.689 4.808 -75.337 1.00 80.44 195 GLU A CA 1
ATOM 1511 C C . GLU A 1 195 ? 60.714 5.869 -75.763 1.00 80.44 195 GLU A C 1
ATOM 1513 O O . GLU A 1 195 ? 61.253 5.787 -76.870 1.00 80.44 195 GLU A O 1
ATOM 1518 N N . SER A 1 196 ? 61.031 6.841 -74.899 1.00 71.06 196 SER A N 1
ATOM 1519 C CA . SER A 1 196 ? 62.098 7.812 -75.164 1.00 71.06 196 SER A CA 1
ATOM 1520 C C . SER A 1 196 ? 63.500 7.196 -75.107 1.00 71.06 196 SER A C 1
ATOM 1522 O O . SER A 1 196 ? 64.324 7.529 -75.955 1.00 71.06 196 SER A O 1
ATOM 1524 N N . ASP A 1 197 ? 63.741 6.236 -74.210 1.00 66.56 197 ASP A N 1
ATOM 1525 C CA . ASP A 1 197 ? 65.016 5.514 -74.084 1.00 66.56 197 ASP A CA 1
ATOM 1526 C C . ASP A 1 197 ? 65.167 4.434 -75.175 1.00 66.56 197 ASP A C 1
ATOM 1528 O O . ASP A 1 197 ? 66.245 4.239 -75.747 1.00 66.56 197 ASP A O 1
ATOM 1532 N N . GLY A 1 198 ? 64.065 3.777 -75.550 1.00 55.50 198 GLY A N 1
ATOM 1533 C CA . GLY A 1 198 ? 63.984 2.815 -76.652 1.00 55.50 198 GLY A CA 1
ATOM 1534 C C . GLY A 1 198 ? 64.201 3.440 -78.034 1.00 55.50 198 GLY A C 1
ATOM 1535 O O . GLY A 1 198 ? 64.641 2.749 -78.954 1.00 55.50 198 GLY A O 1
ATOM 1536 N N . ARG A 1 199 ? 64.008 4.761 -78.184 1.00 52.59 199 ARG A N 1
ATOM 1537 C CA . ARG A 1 199 ? 64.416 5.500 -79.395 1.00 52.59 199 ARG A CA 1
ATOM 1538 C C . ARG A 1 199 ? 65.933 5.587 -79.582 1.00 52.59 199 ARG A C 1
ATOM 1540 O O . ARG A 1 199 ? 66.370 5.897 -80.686 1.00 52.59 199 ARG A O 1
ATOM 1547 N N . THR A 1 200 ? 66.734 5.253 -78.570 1.00 48.53 200 THR A N 1
ATOM 1548 C CA . THR A 1 200 ?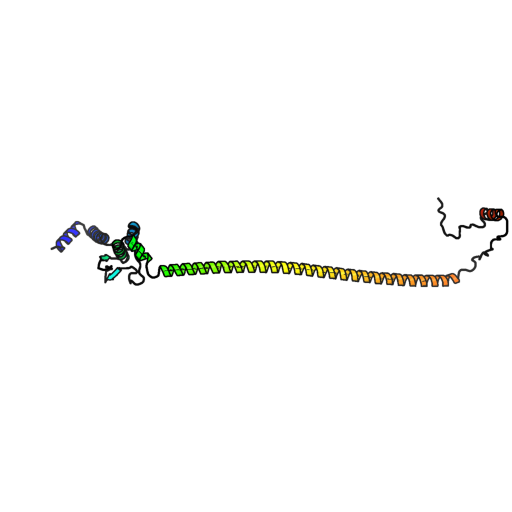 68.202 5.158 -78.679 1.00 48.53 200 THR A CA 1
ATOM 1549 C C . THR A 1 200 ? 68.739 3.740 -78.884 1.00 48.53 200 THR A C 1
ATOM 1551 O O . THR A 1 200 ? 69.942 3.576 -79.069 1.00 48.53 200 THR A O 1
ATOM 1554 N N . ALA A 1 201 ? 67.883 2.715 -78.941 1.00 49.62 201 ALA A N 1
ATOM 1555 C CA . ALA A 1 201 ? 68.312 1.337 -79.190 1.00 49.62 201 ALA A CA 1
ATOM 1556 C C . ALA A 1 201 ? 67.351 0.567 -80.112 1.00 49.62 201 ALA A C 1
ATOM 1558 O O . ALA A 1 201 ? 66.967 -0.556 -79.815 1.00 49.62 201 ALA A O 1
ATOM 1559 N N . GLN A 1 202 ? 66.992 1.148 -81.258 1.00 43.41 202 GLN A N 1
ATOM 1560 C CA . GLN A 1 202 ? 66.489 0.396 -82.417 1.00 43.41 202 GLN A CA 1
ATOM 1561 C C . GLN A 1 202 ? 67.081 0.962 -83.716 1.00 43.41 202 GLN A C 1
ATOM 1563 O O . GLN A 1 202 ? 66.396 1.430 -84.620 1.00 43.41 202 GLN A O 1
ATOM 1568 N N . GLY A 1 203 ? 68.409 0.888 -83.811 1.00 50.62 203 GLY A N 1
ATOM 1569 C CA . GLY A 1 203 ? 69.063 0.661 -85.092 1.00 50.62 203 GLY A CA 1
ATOM 1570 C C . GLY A 1 203 ? 68.970 -0.830 -85.411 1.00 50.62 203 GLY A C 1
ATOM 1571 O O . GLY A 1 203 ? 69.454 -1.653 -84.641 1.00 50.62 203 GLY A O 1
ATOM 1572 N N . THR A 1 204 ? 68.363 -1.164 -86.549 1.00 50.34 204 THR A N 1
ATOM 1573 C CA . THR A 1 204 ? 68.310 -2.504 -87.168 1.00 50.34 204 THR A CA 1
ATOM 1574 C C . THR A 1 204 ? 67.365 -3.535 -86.530 1.00 50.34 204 THR A C 1
ATOM 1576 O O . THR A 1 204 ? 67.775 -4.577 -86.038 1.00 50.34 204 THR A O 1
ATOM 1579 N N . ALA A 1 205 ? 66.056 -3.308 -86.655 1.00 42.06 205 ALA A N 1
ATOM 1580 C CA . ALA A 1 205 ? 65.120 -4.417 -86.843 1.00 42.06 205 ALA A CA 1
ATOM 1581 C C . ALA A 1 205 ? 64.555 -4.314 -88.264 1.00 42.06 205 ALA A C 1
ATOM 1583 O O . ALA A 1 205 ? 63.894 -3.343 -88.632 1.00 42.06 205 ALA A O 1
ATOM 1584 N N . SER A 1 206 ? 64.923 -5.293 -89.081 1.00 48.22 206 SER A N 1
ATOM 1585 C CA . SER A 1 206 ? 64.526 -5.497 -90.466 1.00 48.22 206 SER A CA 1
ATOM 1586 C C . SER A 1 206 ? 63.010 -5.406 -90.634 1.00 48.22 206 SER A C 1
ATOM 1588 O O . SER A 1 206 ? 62.263 -6.327 -90.313 1.00 48.22 206 SER A O 1
ATOM 1590 N N . ARG A 1 207 ? 62.556 -4.290 -91.205 1.00 40.72 207 ARG A N 1
ATOM 1591 C CA . ARG A 1 207 ? 61.233 -4.175 -91.815 1.00 40.72 207 ARG A CA 1
ATOM 1592 C C . ARG A 1 207 ? 61.221 -5.095 -93.034 1.00 40.72 207 ARG A C 1
ATOM 1594 O O . ARG A 1 207 ? 61.706 -4.716 -94.097 1.00 40.72 207 ARG A O 1
ATOM 1601 N N . THR A 1 208 ? 60.718 -6.314 -92.879 1.00 50.94 208 THR A N 1
ATOM 1602 C CA . THR A 1 208 ? 60.351 -7.135 -94.033 1.00 50.94 208 THR A CA 1
ATOM 1603 C C . THR A 1 208 ? 59.268 -6.382 -94.814 1.00 50.94 208 THR A C 1
ATOM 1605 O O . THR A 1 208 ? 58.321 -5.861 -94.213 1.00 50.94 208 THR A O 1
ATOM 1608 N N . PRO A 1 209 ? 59.408 -6.224 -96.140 1.00 46.56 209 PRO A N 1
ATOM 1609 C CA . PRO A 1 209 ? 58.353 -5.625 -96.934 1.00 46.56 209 PRO A CA 1
ATOM 1610 C C . PRO A 1 209 ? 57.153 -6.572 -96.902 1.00 46.56 209 PRO A C 1
ATOM 1612 O O . PRO A 1 209 ? 57.272 -7.759 -97.195 1.00 46.56 209 PRO A O 1
ATOM 1615 N N . ASN A 1 210 ? 55.998 -6.039 -96.512 1.00 52.53 210 ASN A N 1
ATOM 1616 C CA . ASN A 1 210 ? 54.715 -6.697 -96.692 1.00 52.53 210 ASN A CA 1
ATOM 1617 C C . ASN A 1 210 ? 54.470 -6.780 -98.205 1.00 52.53 210 ASN A C 1
ATOM 1619 O O . ASN A 1 210 ? 54.108 -5.783 -98.830 1.00 52.53 210 ASN A O 1
ATOM 1623 N N . VAL A 1 211 ? 54.795 -7.929 -98.797 1.00 58.69 211 VAL A N 1
ATOM 1624 C CA . VAL A 1 211 ? 54.513 -8.225 -100.200 1.00 58.69 211 VAL A CA 1
ATOM 1625 C C . VAL A 1 211 ? 53.029 -8.594 -100.277 1.00 58.69 211 VAL A C 1
ATOM 1627 O O . VAL A 1 211 ? 52.630 -9.569 -99.639 1.00 58.69 211 VAL A O 1
ATOM 1630 N N . PRO A 1 212 ? 52.189 -7.834 -101.000 1.00 58.19 212 PRO A N 1
ATOM 1631 C CA . PRO A 1 212 ? 50.804 -8.229 -101.207 1.00 58.19 212 PRO A CA 1
ATOM 1632 C C . PRO A 1 212 ? 50.761 -9.549 -101.987 1.00 58.19 212 PRO A C 1
ATOM 1634 O O . PRO A 1 212 ? 51.454 -9.709 -102.992 1.00 58.19 212 PRO A O 1
ATOM 1637 N N . LEU A 1 213 ? 49.961 -10.497 -101.492 1.00 58.25 213 LEU A N 1
ATOM 1638 C CA . LEU A 1 213 ? 49.737 -11.795 -102.127 1.00 58.25 213 LEU A CA 1
ATOM 1639 C C . LEU A 1 213 ? 49.219 -11.602 -103.568 1.00 58.25 213 LEU A C 1
ATOM 1641 O O . LEU A 1 213 ? 48.263 -10.845 -103.757 1.00 58.25 213 LEU A O 1
ATOM 1645 N N . PRO A 1 214 ? 49.797 -12.280 -104.575 1.00 56.16 214 PRO A N 1
ATOM 1646 C CA . PRO A 1 214 ? 49.241 -12.307 -105.922 1.00 56.16 214 PRO A CA 1
ATOM 1647 C C . PRO A 1 214 ? 47.949 -13.134 -105.908 1.00 56.16 214 PRO A C 1
ATOM 1649 O O . PRO A 1 214 ? 47.974 -14.328 -105.625 1.00 56.16 214 PRO A O 1
ATOM 1652 N N . THR A 1 215 ? 46.808 -12.502 -106.179 1.00 58.25 215 THR A N 1
ATOM 1653 C CA . THR A 1 215 ? 45.488 -13.161 -106.169 1.00 58.25 215 THR A CA 1
ATOM 1654 C C . THR A 1 215 ? 45.062 -13.742 -107.520 1.00 58.25 215 THR A C 1
ATOM 1656 O O . THR A 1 215 ? 43.957 -14.263 -107.612 1.00 58.25 215 THR A O 1
ATOM 1659 N N . ASP A 1 216 ? 45.919 -13.714 -108.545 1.00 56.62 216 ASP A N 1
ATOM 1660 C CA . ASP A 1 216 ? 45.566 -14.137 -109.910 1.00 56.62 216 ASP A CA 1
ATOM 1661 C C . ASP A 1 216 ? 46.358 -15.377 -110.368 1.00 56.62 216 ASP A C 1
ATOM 1663 O O . ASP A 1 216 ? 47.072 -15.354 -111.370 1.00 56.62 216 ASP A O 1
ATOM 1667 N N . GLY A 1 217 ? 46.240 -16.477 -109.616 1.00 62.22 217 GLY A N 1
ATOM 1668 C CA . GLY A 1 217 ? 46.823 -17.783 -109.947 1.00 62.22 217 GLY A CA 1
ATOM 1669 C C . GLY A 1 217 ? 45.945 -18.953 -109.475 1.00 62.22 217 GLY A C 1
ATOM 1670 O O . GLY A 1 217 ? 45.078 -18.759 -108.619 1.00 62.22 217 GLY A O 1
ATOM 1671 N N . PRO A 1 218 ? 46.113 -20.162 -110.044 1.00 68.94 218 PRO A N 1
ATOM 1672 C CA . PRO A 1 218 ? 45.327 -21.337 -109.670 1.00 68.94 218 PRO A CA 1
ATOM 1673 C C . PRO A 1 218 ? 45.512 -21.680 -108.182 1.00 68.94 218 PRO A C 1
ATOM 1675 O O . PRO A 1 218 ? 46.606 -21.584 -107.631 1.00 68.94 218 PRO A O 1
ATOM 1678 N N . ILE A 1 219 ? 44.421 -22.091 -107.530 1.00 61.84 219 ILE A N 1
ATOM 1679 C CA . ILE A 1 219 ? 44.322 -22.321 -106.074 1.00 61.84 219 ILE A CA 1
ATOM 1680 C C . ILE A 1 219 ? 45.401 -23.294 -105.546 1.00 61.84 219 ILE A C 1
ATOM 1682 O O . ILE A 1 219 ? 45.837 -23.164 -104.400 1.00 61.84 219 ILE A O 1
ATOM 1686 N N . ASP A 1 220 ? 45.882 -24.213 -106.385 1.00 63.75 220 ASP A N 1
ATOM 1687 C CA . ASP A 1 220 ? 46.905 -25.206 -106.033 1.00 63.75 220 ASP A CA 1
ATOM 1688 C C . ASP A 1 220 ? 48.276 -24.588 -105.683 1.00 63.75 220 ASP A C 1
ATOM 1690 O O . ASP A 1 220 ? 48.978 -25.093 -104.800 1.00 63.75 220 ASP A O 1
ATOM 1694 N N . ASP A 1 221 ? 48.638 -23.444 -106.275 1.00 61.31 221 ASP A N 1
ATOM 1695 C CA . ASP A 1 221 ? 49.909 -22.760 -105.983 1.00 61.31 221 ASP A CA 1
ATOM 1696 C C . ASP A 1 221 ? 49.876 -22.051 -104.618 1.00 61.31 221 ASP A C 1
ATOM 1698 O O . ASP A 1 221 ? 50.865 -22.029 -103.879 1.00 61.31 221 ASP A O 1
ATOM 1702 N N . VAL A 1 222 ? 48.705 -21.536 -104.225 1.00 60.47 222 VAL A N 1
ATOM 1703 C CA . VAL A 1 222 ? 48.485 -20.898 -102.917 1.00 60.47 222 VAL A CA 1
ATOM 1704 C C . VAL A 1 222 ? 48.556 -21.934 -101.791 1.00 60.47 222 VAL A C 1
ATOM 1706 O O . VAL A 1 222 ? 49.157 -21.681 -100.746 1.00 60.47 222 VAL A O 1
ATOM 1709 N N . ILE A 1 223 ? 47.996 -23.126 -102.012 1.00 63.66 223 ILE A N 1
ATOM 1710 C CA . ILE A 1 223 ? 48.034 -24.235 -101.046 1.00 63.66 223 ILE A CA 1
ATOM 1711 C C . ILE A 1 223 ? 49.469 -24.753 -100.870 1.00 63.66 223 ILE A C 1
ATOM 1713 O O . ILE A 1 223 ? 49.909 -24.992 -99.741 1.00 63.66 223 ILE A O 1
ATOM 1717 N N . THR A 1 224 ? 50.232 -24.854 -101.961 1.00 65.12 224 THR A N 1
ATOM 1718 C CA . THR A 1 224 ? 51.628 -25.316 -101.925 1.00 65.12 224 THR A CA 1
ATOM 1719 C C . THR A 1 224 ? 52.537 -24.342 -101.158 1.00 65.12 224 THR A C 1
ATOM 1721 O O . THR A 1 224 ? 53.376 -24.778 -100.368 1.00 65.12 224 THR A O 1
ATOM 1724 N N . ALA A 1 225 ? 52.323 -23.027 -101.284 1.00 60.81 225 ALA A N 1
ATOM 1725 C CA . ALA A 1 225 ? 53.075 -22.003 -100.546 1.00 60.81 225 ALA A CA 1
ATOM 1726 C C . ALA A 1 225 ? 52.777 -21.978 -99.029 1.00 60.81 225 ALA A C 1
ATOM 1728 O O . ALA A 1 225 ? 53.669 -21.710 -98.216 1.00 60.81 225 ALA A O 1
ATOM 1729 N N . VAL A 1 226 ? 51.537 -22.289 -98.630 1.00 61.94 226 VAL A N 1
ATOM 1730 C CA . VAL A 1 226 ? 51.130 -22.384 -97.215 1.00 61.94 226 VAL A CA 1
ATOM 1731 C C . VAL A 1 226 ? 51.704 -23.644 -96.558 1.00 61.94 226 VAL A C 1
ATOM 1733 O O . VAL A 1 226 ? 52.206 -23.577 -95.435 1.00 61.94 226 VAL A O 1
ATOM 1736 N N . LEU A 1 227 ? 51.707 -24.781 -97.262 1.00 64.06 227 LEU A N 1
ATOM 1737 C CA . LEU A 1 227 ? 52.270 -26.042 -96.758 1.00 64.06 227 LEU A CA 1
ATOM 1738 C C . LEU A 1 227 ? 53.808 -26.044 -96.711 1.00 64.06 227 LEU A C 1
ATOM 1740 O O . LEU A 1 227 ? 54.387 -26.713 -95.858 1.00 64.06 227 LEU A O 1
ATOM 1744 N N . ALA A 1 228 ? 54.472 -25.254 -97.561 1.00 63.47 228 ALA A N 1
ATOM 1745 C CA . ALA A 1 228 ? 55.923 -25.041 -97.527 1.00 63.47 228 ALA A CA 1
ATOM 1746 C C . ALA A 1 228 ? 56.400 -24.136 -96.366 1.00 63.47 228 ALA A C 1
ATOM 1748 O O . ALA A 1 228 ? 57.595 -23.863 -96.247 1.00 63.47 228 ALA A O 1
ATOM 1749 N N . GLY A 1 229 ? 55.491 -23.662 -95.502 1.00 59.97 229 GLY A N 1
ATOM 1750 C CA . GLY A 1 229 ? 55.827 -22.911 -94.286 1.00 59.97 229 GLY A CA 1
ATOM 1751 C C . GLY A 1 229 ? 56.212 -21.445 -94.507 1.00 59.97 229 GLY A C 1
ATOM 1752 O O . GLY A 1 229 ? 56.696 -20.802 -93.578 1.00 59.97 229 GLY A O 1
ATOM 1753 N N . GLN A 1 230 ? 55.995 -20.893 -95.705 1.00 60.44 230 GLN A N 1
ATOM 1754 C CA . GLN A 1 230 ? 56.348 -19.501 -96.016 1.00 60.44 230 GLN A CA 1
ATOM 1755 C C . GLN A 1 230 ? 55.236 -18.493 -95.680 1.00 60.44 230 GLN A C 1
ATOM 1757 O O . GLN A 1 230 ? 55.520 -17.310 -95.520 1.00 60.44 230 GLN A O 1
ATOM 1762 N N . HIS A 1 231 ? 53.994 -18.944 -95.481 1.00 56.47 231 HIS A N 1
ATOM 1763 C CA . HIS A 1 231 ? 52.889 -18.104 -95.016 1.00 56.47 231 HIS A CA 1
ATOM 1764 C C . HIS A 1 231 ? 51.983 -18.892 -94.068 1.00 56.47 231 HIS A C 1
ATOM 1766 O O . HIS A 1 231 ? 51.238 -19.767 -94.496 1.00 56.47 231 HIS A O 1
ATOM 1772 N N . CYS A 1 232 ? 52.025 -18.570 -92.772 1.00 57.03 232 CYS A N 1
ATOM 1773 C CA . CYS A 1 232 ? 51.110 -19.145 -91.789 1.00 57.03 232 CYS A CA 1
ATOM 1774 C C . CYS A 1 232 ? 49.930 -18.177 -91.568 1.00 57.03 232 CYS A C 1
ATOM 1776 O O . CYS A 1 232 ? 50.127 -17.110 -90.975 1.00 57.03 232 CYS A O 1
ATOM 1778 N N . PRO A 1 233 ? 48.707 -18.497 -92.035 1.00 55.59 233 PRO A N 1
ATOM 1779 C CA . PRO A 1 233 ? 47.571 -17.574 -91.973 1.00 55.59 233 PRO A CA 1
ATOM 1780 C C . PRO A 1 233 ? 46.995 -17.390 -90.557 1.00 55.59 233 PRO A C 1
ATOM 1782 O O . PRO A 1 233 ? 46.185 -16.494 -90.337 1.00 55.59 233 PRO A O 1
ATOM 1785 N N . TYR A 1 234 ? 47.426 -18.193 -89.577 1.00 55.75 234 TYR A N 1
ATOM 1786 C CA . TYR A 1 234 ? 46.879 -18.176 -88.214 1.00 55.75 234 TYR A CA 1
ATOM 1787 C C . TYR A 1 234 ? 47.711 -17.386 -87.193 1.00 55.75 234 TYR A C 1
ATOM 1789 O O . TYR A 1 234 ? 47.267 -17.196 -86.061 1.00 55.75 234 TYR A O 1
ATOM 1797 N N . THR A 1 235 ? 48.863 -16.831 -87.581 1.00 55.66 235 THR A N 1
ATOM 1798 C CA . THR A 1 235 ? 49.693 -16.003 -86.683 1.00 55.66 235 THR A CA 1
ATOM 1799 C C . THR A 1 235 ? 49.070 -14.633 -86.370 1.00 55.66 235 THR A C 1
ATOM 1801 O O . THR A 1 235 ? 49.481 -13.966 -85.427 1.00 55.66 235 THR A O 1
ATOM 1804 N N . CYS A 1 236 ? 48.042 -14.221 -87.119 1.00 51.69 236 CYS A N 1
ATOM 1805 C CA . CYS A 1 236 ? 47.371 -12.926 -86.968 1.00 51.69 236 CYS A CA 1
ATOM 1806 C C . CYS A 1 236 ? 46.262 -12.916 -85.898 1.00 51.69 236 CYS A C 1
ATOM 1808 O O . CYS A 1 236 ? 45.757 -11.847 -85.568 1.00 51.69 236 CYS A O 1
ATOM 1810 N N . LEU A 1 237 ? 45.862 -14.081 -85.367 1.00 53.38 237 LEU A N 1
ATOM 1811 C CA . LEU A 1 237 ? 44.736 -14.195 -84.424 1.00 53.38 237 LEU A CA 1
ATOM 1812 C C . LEU A 1 237 ? 45.151 -14.435 -82.966 1.00 53.38 237 LEU A C 1
ATOM 1814 O O . LEU A 1 237 ? 44.282 -14.541 -82.108 1.00 53.38 237 LEU A O 1
ATOM 1818 N N . GLY A 1 238 ? 46.453 -14.484 -82.660 1.00 53.12 238 GLY A N 1
ATOM 1819 C CA . GLY A 1 238 ? 46.953 -14.460 -81.277 1.00 53.12 238 GLY A CA 1
ATOM 1820 C C . GLY A 1 238 ? 46.443 -15.584 -80.363 1.00 53.12 238 GLY A C 1
ATOM 1821 O O . GLY A 1 238 ? 46.485 -15.432 -79.145 1.00 53.12 238 GLY A O 1
ATOM 1822 N N . VAL A 1 239 ? 45.957 -16.699 -80.918 1.00 47.59 239 VAL A N 1
ATOM 1823 C CA . VAL A 1 239 ? 45.530 -17.861 -80.131 1.00 47.59 239 VAL A CA 1
ATOM 1824 C C . VAL A 1 239 ? 46.761 -18.731 -79.859 1.00 47.59 239 VAL A C 1
ATOM 1826 O O . VAL A 1 239 ? 47.393 -19.183 -80.817 1.00 47.59 239 VAL A O 1
ATOM 1829 N N . PRO A 1 240 ? 47.142 -18.975 -78.592 1.00 54.53 240 PRO A N 1
ATOM 1830 C CA . PRO A 1 240 ? 48.244 -19.874 -78.289 1.00 54.53 240 PRO A CA 1
ATOM 1831 C C . PRO A 1 240 ? 47.857 -21.300 -78.687 1.00 54.53 240 PRO A C 1
ATOM 1833 O O . PRO A 1 240 ? 46.866 -21.852 -78.206 1.00 54.53 240 PRO A O 1
ATOM 1836 N N . VAL A 1 241 ? 48.649 -21.906 -79.569 1.00 53.00 241 VAL A N 1
ATOM 1837 C CA . VAL A 1 241 ? 48.556 -23.338 -79.853 1.00 53.00 241 VAL A CA 1
ATOM 1838 C C . VAL A 1 241 ? 49.135 -24.050 -78.633 1.00 53.00 241 VAL A C 1
ATOM 1840 O O . VAL A 1 241 ? 50.345 -24.028 -78.414 1.00 53.00 241 VAL A O 1
ATOM 1843 N N . HIS A 1 242 ? 48.277 -24.612 -77.785 1.00 45.22 242 HIS A N 1
ATOM 1844 C CA . HIS A 1 242 ? 48.723 -25.503 -76.721 1.00 45.22 242 HIS A CA 1
ATOM 1845 C C . HIS A 1 242 ? 49.382 -26.729 -77.363 1.00 45.22 242 HIS A C 1
ATOM 1847 O O . HIS A 1 242 ? 48.707 -27.540 -77.994 1.00 45.22 242 HIS A O 1
ATOM 1853 N N . ALA A 1 243 ? 50.702 -26.836 -77.220 1.00 44.75 243 ALA A N 1
ATOM 1854 C CA . ALA A 1 243 ? 51.410 -28.091 -77.402 1.00 44.75 243 ALA A CA 1
ATOM 1855 C C . ALA A 1 243 ? 51.163 -28.970 -76.166 1.00 44.75 243 ALA A C 1
ATOM 1857 O O . ALA A 1 243 ? 51.248 -28.492 -75.032 1.00 44.75 243 ALA A O 1
ATOM 1858 N N . THR A 1 244 ? 50.802 -30.221 -76.438 1.00 45.00 244 THR A N 1
ATOM 1859 C CA . THR A 1 244 ? 50.805 -31.377 -75.530 1.00 45.00 244 THR A CA 1
ATOM 1860 C C . THR A 1 244 ? 52.128 -31.557 -74.807 1.00 45.00 244 THR A C 1
ATOM 1862 O O . THR A 1 244 ? 53.166 -31.371 -75.485 1.00 45.00 244 THR A O 1
#

Radius of gyration: 68.22 Å; chains: 1; bounding box: 108×42×192 Å

Secondary structure (DSSP, 8-state):
-HHHHHHHHHHHH-HHHHHHHHHHHHHTT---HHHHHHHHHHTT----B-SSSTTSBTTEEEETTEEEEESSSEEEEESSHHHHHHHHHHHH-HHHHHHHHHT-TTHHHHHHHHHHHHHHHHHHHHHHHHHHHHHHHHHHHHHHHHHHHHHHHHHHHHHHHHHHHHHHHHHHHHHHHHHHHHHHHHHHHHHHHHHHHHTTS-S-------PPP--SS-HHHHHHHHHTTS--TTTTS-------

Sequence (244 aa):
SAEEGALIYARHLGPEASAEEAVAATRLKHVTAAEALQLAEEEGLTLVRSSASQTGFKGVKKNQSVFAVYNTRYIGSAASAEEGALIYARHLGPEASAEEAANLPGSEERKRKREEEKLAASIAKEASRALAKQQKQATEKAQRDLTMREREASRREAEERRRQAAAKQHQLLKESQQRLFRETVERQRAREAAESDGRTAQGTASRTPNVPLPTDGPIDDVITAVLAGQHCPYTCLGVPVHAT

Foldseek 3Di:
DVVVVVVVVCVVCDVVSNVVVVVVVVVVPAQDLVSLVVVCVVQLFDQAAAPPAPQRGPQWHDDPQWIFGDDPHTQDIHNHSSNSSSSVRVVLDNVRRVVNSCVHVCNVVVVVVVVVVVVVVVVVVVVVVVVVVVVVVVVVVVVVVVVVVVVVVVVVVVVVVVVVVVVVVVVVVVVVVVVVVVVVVVVVVVVVVVVVVVVVPPDDDDPDDPDPDDPPDDPVVVVVCCVVVNDPPCPVPPDDDDDD